Protein AF-A0A6G1KVH8-F1 (afdb_monomer)

Radius of gyration: 35.65 Å; Cα contacts (8 Å, |Δi|>4): 123; chains: 1; bounding box: 64×33×108 Å

Solvent-accessible surface area (backbone atoms only — not comparable to full-atom values): 13053 Å² total; per-residue (Å²): 132,87,54,74,72,63,65,58,64,73,39,65,72,50,52,28,73,76,68,73,48,59,62,68,53,54,56,51,50,51,55,49,46,64,78,36,42,71,59,53,50,51,53,51,49,53,51,50,58,69,42,44,64,56,52,52,48,53,50,51,54,53,48,53,52,50,54,52,49,55,52,50,51,52,53,48,52,53,51,51,52,50,52,51,39,52,54,50,45,46,66,70,66,54,74,85,58,75,87,56,94,67,83,70,84,44,69,67,59,54,51,49,45,52,48,46,77,29,35,54,77,73,44,66,92,82,48,94,48,98,88,50,92,46,66,67,54,49,44,50,53,48,47,49,50,50,53,53,22,52,51,45,23,42,64,70,47,51,50,44,30,72,75,34,80,82,58,72,70,70,72,69,52,74,70,65,46,44,79,62,23,75,94,62,96,82,53,78,72,43,43,41,59,64,62,73,38,54,68,66,52,54,49,42,33,50,29,21,53,56,46,51,53,50,28,54,78,66,73,64,57,80,90,126

Mean predicted aligned error: 15.98 Å

Organism: NCBI:txid161662

Secondary structure (DSSP, 8-state):
---HHHHHHTSHHHHHHHH---HHHHHHHHHHHHHHHHHHHHHHHHHHHHHHHHHHHHHHHHHHHHHHHHHHHHHHHHHHHHHHHHHHHHHHH-TTS-S-S-----HHHHHHHHHHHH-TT--GGG---TT--SHHHHHHHHHHHHHHHHHHHIIIIIHHHHH-TT--PPP--TTTGGGTS-S-TTTHHHHHHHSS--HHHHHHHHHHHHHHHHHHHTT-SPP-

Sequence (224 aa):
MRDRAEADWDHPSHLQVHTGLDPDFFDWLAVWCEQNAGRIERQLTTARAANEHELRRLHFESCDIRDEVEELERRLAEKNKERRRVKRQIVVRDDAEPLVSDNSLSLDKVYLFCRIMACSRLDFYDTQYPFVKNERQLVLIYHQMISAMRVLYRDFVEERQQADKKLKPRKPNPNKWKILQNNFSDTNRKLEEQYVSSEKDARMACTALQTVLYLWQQELLPEY

Foldseek 3Di:
DPDPVVVVVPDLVVCCVVPVDDSVVVVVVVVVCVVCVVVVVVVVVVVCVVCVVVVVVVVVVVVVVVVVVVVVVVVVVVVVLVVQLVVLVCLLVVPVDDLDPPPDPDPLLVVLLLLCLQDLPDDVVNDDDVPDPDPSNSLSSNSVLLVVLLVLLCVQPVVVCVVPVPDDQDQLDVVVSVVSHDPDPPRLVRSCRRRPDHNVSSSSSSSSVVRVVVCVVVVNDDDD

pLDDT: mean 70.68, std 15.5, range [33.97, 95.62]

Structure (mmCIF, N/CA/C/O backbone):
data_AF-A0A6G1KVH8-F1
#
_entry.id   AF-A0A6G1KVH8-F1
#
loop_
_atom_site.group_PDB
_atom_site.id
_atom_site.type_symbol
_atom_site.label_atom_id
_atom_site.label_alt_id
_atom_site.label_comp_id
_atom_site.label_asym_id
_atom_site.label_entity_id
_atom_site.label_seq_id
_atom_site.pdbx_PDB_ins_code
_atom_site.Cartn_x
_atom_site.Cartn_y
_atom_site.Cartn_z
_atom_site.occupancy
_atom_site.B_iso_or_equiv
_atom_site.auth_seq_id
_atom_site.auth_comp_id
_atom_site.auth_asym_id
_atom_site.auth_atom_id
_atom_site.pdbx_PDB_model_num
ATOM 1 N N . MET A 1 1 ? 9.380 -19.631 -35.853 1.00 42.16 1 MET A N 1
ATOM 2 C CA . MET A 1 1 ? 8.509 -19.363 -37.009 1.00 42.16 1 MET A CA 1
ATOM 3 C C . MET A 1 1 ? 9.048 -18.091 -37.635 1.00 42.16 1 MET A C 1
ATOM 5 O O . MET A 1 1 ? 8.962 -17.060 -36.991 1.00 42.16 1 MET A O 1
ATOM 9 N N . ARG A 1 2 ? 9.764 -18.196 -38.762 1.00 44.12 2 ARG A N 1
ATOM 10 C CA . ARG A 1 2 ? 9.999 -17.048 -39.649 1.00 44.12 2 ARG A CA 1
ATOM 11 C C . ARG A 1 2 ? 8.742 -16.966 -40.501 1.00 44.12 2 ARG A C 1
ATOM 13 O O . ARG A 1 2 ? 8.367 -17.969 -41.111 1.00 44.12 2 ARG A O 1
ATOM 20 N N . ASP A 1 3 ? 8.000 -15.885 -40.341 1.00 48.66 3 ASP A N 1
ATOM 21 C CA . ASP A 1 3 ? 6.608 -15.811 -40.760 1.00 48.66 3 ASP A CA 1
ATOM 22 C C . ASP A 1 3 ? 6.484 -15.747 -42.281 1.00 48.66 3 ASP A C 1
ATOM 24 O O . ASP A 1 3 ? 7.323 -15.171 -42.965 1.00 48.66 3 ASP A O 1
ATOM 28 N N . ARG A 1 4 ? 5.390 -16.312 -42.806 1.00 52.41 4 ARG A N 1
ATOM 29 C CA . ARG A 1 4 ? 5.007 -16.309 -44.232 1.00 52.41 4 ARG A CA 1
ATOM 30 C C . ARG A 1 4 ? 5.109 -14.937 -44.914 1.00 52.41 4 ARG A C 1
ATOM 32 O O . ARG A 1 4 ? 5.220 -14.899 -46.128 1.00 52.41 4 ARG A O 1
ATOM 39 N N . ALA A 1 5 ? 5.099 -13.849 -44.145 1.00 53.41 5 ALA A N 1
ATOM 40 C CA . ALA A 1 5 ? 5.332 -12.503 -44.645 1.00 53.41 5 ALA A CA 1
ATOM 41 C C . ALA A 1 5 ? 6.740 -12.322 -45.237 1.00 53.41 5 ALA A C 1
ATOM 43 O O . ALA A 1 5 ? 6.844 -11.678 -46.266 1.00 53.41 5 ALA A O 1
ATOM 44 N N . GLU A 1 6 ? 7.800 -12.903 -44.656 1.00 53.53 6 GLU A N 1
ATOM 45 C CA . GLU A 1 6 ? 9.164 -12.824 -45.217 1.00 53.53 6 GLU A CA 1
ATOM 46 C C . GLU A 1 6 ? 9.285 -13.613 -46.533 1.00 53.53 6 GLU A C 1
ATOM 48 O O . GLU A 1 6 ? 9.982 -13.178 -47.441 1.00 53.53 6 GLU A O 1
ATOM 53 N N . ALA A 1 7 ? 8.541 -14.717 -46.681 1.00 56.03 7 ALA A N 1
ATOM 54 C CA . ALA A 1 7 ? 8.585 -15.563 -47.878 1.00 56.03 7 ALA A CA 1
ATOM 55 C C . ALA A 1 7 ? 7.995 -14.898 -49.141 1.00 56.03 7 ALA A C 1
ATOM 57 O O . ALA A 1 7 ? 8.386 -15.258 -50.249 1.00 56.03 7 ALA A O 1
ATOM 58 N N . ASP A 1 8 ? 7.088 -13.926 -48.987 1.00 55.81 8 ASP A N 1
ATOM 59 C CA . ASP A 1 8 ? 6.525 -13.156 -50.109 1.00 55.81 8 ASP A CA 1
ATOM 60 C C . ASP A 1 8 ? 7.471 -12.034 -50.593 1.00 55.81 8 ASP A C 1
ATOM 62 O O . ASP A 1 8 ? 7.369 -11.594 -51.740 1.00 55.81 8 ASP A O 1
ATOM 66 N N . TRP A 1 9 ? 8.423 -11.586 -49.760 1.00 56.62 9 TRP A N 1
ATOM 67 C CA . TRP A 1 9 ? 9.439 -10.591 -50.148 1.00 56.62 9 TRP A CA 1
ATOM 68 C C . TRP A 1 9 ? 10.559 -11.176 -51.012 1.00 56.62 9 TRP A C 1
ATOM 70 O O . TRP A 1 9 ? 11.174 -10.440 -51.781 1.00 56.62 9 TRP A O 1
ATOM 80 N N . ASP A 1 10 ? 10.793 -12.485 -50.920 1.00 56.00 10 ASP A N 1
ATOM 81 C CA . ASP A 1 10 ? 11.848 -13.181 -51.663 1.00 56.00 10 ASP A CA 1
ATOM 82 C C . ASP A 1 10 ? 11.471 -13.452 -53.134 1.00 56.00 10 ASP A C 1
ATOM 84 O O . ASP A 1 10 ? 12.302 -13.932 -53.908 1.00 56.00 10 ASP A O 1
ATOM 88 N N . HIS A 1 11 ? 10.233 -13.159 -53.560 1.00 61.53 11 HIS A N 1
ATOM 89 C CA . HIS A 1 11 ? 9.823 -13.364 -54.950 1.00 61.53 11 HIS A CA 1
ATOM 90 C C . HIS A 1 11 ? 10.267 -12.175 -55.836 1.00 61.53 11 HIS A C 1
ATOM 92 O O . HIS A 1 11 ? 9.796 -11.052 -55.627 1.00 61.53 11 HIS A O 1
ATOM 98 N N . PRO A 1 12 ? 11.094 -12.384 -56.884 1.00 58.44 12 PRO A N 1
ATOM 99 C CA . PRO A 1 12 ? 11.684 -11.300 -57.691 1.00 58.44 12 PRO A CA 1
ATOM 100 C C . PRO A 1 12 ? 10.661 -10.337 -58.313 1.00 58.44 12 PRO A C 1
ATOM 102 O O . PRO A 1 12 ? 10.914 -9.142 -58.465 1.00 58.44 12 PRO A O 1
ATOM 105 N N . SER A 1 13 ? 9.462 -10.836 -58.627 1.00 62.50 13 SER A N 1
ATOM 106 C CA . SER A 1 13 ? 8.372 -10.020 -59.176 1.00 62.50 13 SER A CA 1
ATOM 107 C C . SER A 1 13 ? 7.778 -9.020 -58.175 1.00 62.50 13 SER A C 1
ATOM 109 O O . SER A 1 13 ? 7.179 -8.036 -58.597 1.00 62.50 13 SER A O 1
ATOM 111 N N . HIS A 1 14 ? 7.919 -9.243 -56.864 1.00 65.31 14 HIS A N 1
ATOM 112 C CA . HIS A 1 14 ? 7.396 -8.344 -55.829 1.00 65.31 14 HIS A CA 1
ATOM 113 C C . HIS A 1 14 ? 8.288 -7.102 -55.669 1.00 65.31 14 HIS A C 1
ATOM 115 O O . HIS A 1 14 ? 7.792 -5.976 -55.588 1.00 65.31 14 HIS A O 1
ATOM 121 N N . LEU A 1 15 ? 9.612 -7.287 -55.717 1.00 62.38 15 LEU A N 1
ATOM 122 C CA . LEU A 1 15 ? 10.593 -6.199 -55.649 1.00 62.38 15 LEU A CA 1
ATOM 123 C C . LEU A 1 15 ? 10.445 -5.223 -56.823 1.00 62.38 15 LEU A C 1
ATOM 125 O O . LEU A 1 15 ? 10.436 -4.009 -56.609 1.00 62.38 15 LEU A O 1
ATOM 129 N N . GLN A 1 16 ? 10.239 -5.729 -58.041 1.00 65.81 16 GLN A N 1
ATOM 130 C CA . GLN A 1 16 ? 10.047 -4.891 -59.229 1.00 65.81 16 GLN A CA 1
ATOM 131 C C . GLN A 1 16 ? 8.747 -4.069 -59.167 1.00 65.81 16 GLN A C 1
ATOM 133 O O . GLN A 1 16 ? 8.753 -2.884 -59.499 1.00 65.81 16 GLN A O 1
ATOM 138 N N . VAL A 1 17 ? 7.645 -4.659 -58.689 1.00 70.50 17 VAL A N 1
ATOM 139 C CA . VAL A 1 17 ? 6.340 -3.978 -58.572 1.00 70.50 17 VAL A CA 1
ATOM 140 C C . VAL A 1 17 ? 6.371 -2.843 -57.543 1.00 70.50 17 VAL A C 1
ATOM 142 O O . VAL A 1 17 ? 5.745 -1.807 -57.761 1.00 70.50 17 VAL A O 1
ATOM 145 N N . HIS A 1 18 ? 7.107 -3.006 -56.440 1.00 66.25 18 HIS A N 1
ATOM 146 C CA . HIS A 1 18 ? 7.148 -2.011 -55.363 1.00 66.25 18 HIS A CA 1
ATOM 147 C C . HIS A 1 18 ? 8.241 -0.950 -55.516 1.00 66.25 18 HIS A C 1
ATOM 149 O O . HIS A 1 18 ? 8.067 0.166 -55.026 1.00 66.25 18 HIS A O 1
ATOM 155 N N . THR A 1 19 ? 9.357 -1.272 -56.173 1.00 70.19 19 THR A N 1
ATOM 156 C CA . THR A 1 19 ? 10.503 -0.352 -56.292 1.00 70.19 19 THR A CA 1
ATOM 157 C C . THR A 1 19 ? 10.672 0.238 -57.691 1.00 70.19 19 THR A C 1
ATOM 159 O O . THR A 1 19 ? 11.333 1.265 -57.832 1.00 70.19 19 THR A O 1
ATOM 162 N N . GLY A 1 20 ? 10.089 -0.383 -58.724 1.00 72.12 20 GLY A N 1
ATOM 163 C CA . GLY A 1 20 ? 10.279 0.004 -60.126 1.00 72.12 20 GLY A CA 1
ATOM 164 C C . GLY A 1 20 ? 11.685 -0.273 -60.670 1.00 72.12 20 GLY A C 1
ATOM 165 O O . GLY A 1 20 ? 11.998 0.157 -61.779 1.00 72.12 20 GLY A O 1
ATOM 166 N N . LEU A 1 21 ? 12.535 -0.958 -59.900 1.00 74.75 21 LEU A N 1
ATOM 167 C CA . LEU A 1 21 ? 13.901 -1.305 -60.276 1.00 74.75 21 LEU A CA 1
ATOM 168 C C . LEU A 1 21 ? 13.939 -2.665 -60.980 1.00 74.75 21 LEU A C 1
ATOM 170 O O . LEU A 1 21 ? 13.137 -3.552 -60.688 1.00 74.75 21 LEU A O 1
ATOM 174 N N . ASP A 1 22 ? 14.874 -2.810 -61.917 1.00 77.50 22 ASP A N 1
ATOM 175 C CA . ASP A 1 22 ? 15.109 -4.058 -62.643 1.00 77.50 22 ASP A CA 1
ATOM 176 C C . ASP A 1 22 ? 15.527 -5.178 -61.664 1.00 77.50 22 ASP A C 1
ATOM 178 O O . ASP A 1 22 ? 16.398 -4.933 -60.827 1.00 77.50 22 ASP A O 1
ATOM 182 N N . PRO A 1 23 ? 14.944 -6.388 -61.723 1.00 72.19 23 PRO A N 1
ATOM 183 C CA . PRO A 1 23 ? 15.417 -7.541 -60.958 1.00 72.19 23 PRO A CA 1
ATOM 184 C C . PRO A 1 23 ? 16.935 -7.762 -61.059 1.00 72.19 23 PRO A C 1
ATOM 186 O O . PRO A 1 23 ? 17.584 -7.986 -60.035 1.00 72.19 23 PRO A O 1
ATOM 189 N N . ASP A 1 24 ? 17.521 -7.562 -62.244 1.00 79.00 24 ASP A N 1
ATOM 190 C CA . ASP A 1 24 ? 18.962 -7.734 -62.479 1.00 79.00 24 ASP A CA 1
ATOM 191 C C . ASP A 1 24 ? 19.806 -6.689 -61.717 1.00 79.00 24 ASP A C 1
ATOM 193 O O . ASP A 1 24 ? 20.980 -6.916 -61.406 1.00 79.00 24 ASP A O 1
ATOM 197 N N . PHE A 1 25 ? 19.219 -5.538 -61.363 1.00 80.38 25 PHE A N 1
ATOM 198 C CA . PHE A 1 25 ? 19.870 -4.530 -60.523 1.00 80.38 25 PHE A CA 1
ATOM 199 C C . PHE A 1 25 ? 20.050 -5.023 -59.085 1.00 80.38 25 PHE A C 1
ATOM 201 O O . PHE A 1 25 ? 21.070 -4.719 -58.465 1.00 80.38 25 PHE A O 1
ATOM 208 N N . PHE A 1 26 ? 19.094 -5.787 -58.550 1.00 77.94 26 PHE A N 1
ATOM 209 C CA . PHE A 1 26 ? 19.208 -6.356 -57.207 1.00 77.94 26 PHE A CA 1
ATOM 210 C C . PHE A 1 26 ? 20.272 -7.451 -57.153 1.00 77.94 26 PHE A C 1
ATOM 212 O O . PHE A 1 26 ? 21.068 -7.459 -56.214 1.00 77.94 26 PHE A O 1
ATOM 219 N N . ASP A 1 27 ? 20.357 -8.293 -58.186 1.00 80.69 27 ASP A N 1
ATOM 220 C CA . ASP A 1 27 ? 21.414 -9.302 -58.313 1.00 80.69 27 ASP A CA 1
ATOM 221 C C . ASP A 1 27 ? 22.795 -8.646 -58.427 1.00 80.69 27 ASP A C 1
ATOM 223 O O . ASP A 1 27 ? 23.741 -9.015 -57.722 1.00 80.69 27 ASP A O 1
ATOM 227 N N . TRP A 1 28 ? 22.910 -7.598 -59.249 1.00 88.69 28 TRP A N 1
ATOM 228 C CA . TRP A 1 28 ? 24.133 -6.804 -59.338 1.00 88.69 28 TRP A CA 1
ATOM 229 C C . TRP A 1 28 ? 24.492 -6.138 -58.002 1.00 88.69 28 TRP A C 1
ATOM 231 O O . TRP A 1 28 ? 25.655 -6.167 -57.593 1.00 88.69 28 TRP A O 1
ATOM 241 N N . LEU A 1 29 ? 23.513 -5.560 -57.298 1.00 85.44 29 LEU A N 1
ATOM 242 C CA . LEU A 1 29 ? 23.721 -4.902 -56.009 1.00 85.44 29 LEU A CA 1
ATOM 243 C C . LEU A 1 29 ? 24.130 -5.906 -54.925 1.00 85.44 29 LEU A C 1
ATOM 245 O O . LEU A 1 29 ? 24.980 -5.578 -54.099 1.00 85.44 29 LEU A O 1
ATOM 249 N N . ALA A 1 30 ? 23.574 -7.119 -54.935 1.00 84.62 30 ALA A N 1
ATOM 250 C CA . ALA A 1 30 ? 23.962 -8.196 -54.030 1.00 84.62 30 ALA A CA 1
ATOM 251 C C . ALA A 1 30 ? 25.434 -8.582 -54.242 1.00 84.62 30 ALA A C 1
ATOM 253 O O . ALA A 1 30 ? 26.224 -8.538 -53.296 1.00 84.62 30 ALA A O 1
ATOM 254 N N . VAL A 1 31 ? 25.835 -8.828 -55.495 1.00 89.44 31 VAL A N 1
ATOM 255 C CA . VAL A 1 31 ? 27.233 -9.116 -55.857 1.00 89.44 31 VAL A CA 1
ATOM 256 C C . VAL A 1 31 ? 28.152 -7.945 -55.492 1.00 89.44 31 VAL A C 1
ATOM 258 O O . VAL A 1 31 ? 29.242 -8.147 -54.952 1.00 89.44 31 VAL A O 1
ATOM 261 N N . TRP A 1 32 ? 27.722 -6.705 -55.733 1.00 93.56 32 TRP A N 1
ATOM 262 C CA . TRP A 1 32 ? 28.489 -5.515 -55.369 1.00 93.56 32 TRP A CA 1
ATOM 263 C C . TRP A 1 32 ? 28.658 -5.389 -53.851 1.00 93.56 32 TRP A C 1
ATOM 265 O O . TRP A 1 32 ? 29.761 -5.089 -53.385 1.00 93.56 32 TRP A O 1
ATOM 275 N N . CYS A 1 33 ? 27.601 -5.640 -53.075 1.00 90.62 33 CYS A N 1
ATOM 276 C CA . CYS A 1 33 ? 27.634 -5.632 -51.615 1.00 90.62 33 CYS A CA 1
ATOM 277 C C . CYS A 1 33 ? 28.588 -6.698 -51.072 1.00 90.62 33 CYS A C 1
ATOM 279 O O . CYS A 1 33 ? 29.389 -6.384 -50.195 1.00 90.62 33 CYS A O 1
ATOM 281 N N . GLU A 1 34 ? 28.575 -7.915 -51.621 1.00 91.12 34 GLU A N 1
ATOM 282 C CA . GLU A 1 34 ? 29.519 -8.974 -51.243 1.00 91.12 34 GLU A CA 1
ATOM 283 C C . GLU A 1 34 ? 30.968 -8.573 -51.544 1.00 91.12 34 GLU A C 1
ATOM 285 O O . GLU A 1 34 ? 31.839 -8.645 -50.673 1.00 91.12 34 GLU A O 1
ATOM 290 N N . GLN A 1 35 ? 31.226 -8.055 -52.746 1.00 92.44 35 GLN A N 1
ATOM 291 C CA . GLN A 1 35 ? 32.559 -7.605 -53.159 1.00 92.44 35 GLN A CA 1
ATOM 292 C C . GLN A 1 35 ? 33.062 -6.398 -52.350 1.00 92.44 35 GLN A C 1
ATOM 294 O O . GLN A 1 35 ? 34.271 -6.222 -52.177 1.00 92.44 35 GLN A O 1
ATOM 299 N N . ASN A 1 36 ? 32.155 -5.562 -51.835 1.00 93.12 36 ASN A N 1
ATOM 300 C CA . ASN A 1 36 ? 32.480 -4.360 -51.065 1.00 93.12 36 ASN A CA 1
ATOM 301 C C . ASN A 1 36 ? 32.211 -4.505 -49.561 1.00 93.12 36 ASN A C 1
ATOM 303 O O . ASN A 1 36 ? 32.363 -3.519 -48.836 1.00 93.12 36 ASN A O 1
ATOM 307 N N . ALA A 1 37 ? 31.898 -5.706 -49.065 1.00 91.25 37 ALA A N 1
ATOM 308 C CA . ALA A 1 37 ? 31.513 -5.943 -47.673 1.00 91.25 37 ALA A CA 1
ATOM 309 C C . ALA A 1 37 ? 32.529 -5.355 -46.679 1.00 91.25 37 ALA A C 1
ATOM 311 O O . ALA A 1 37 ? 32.165 -4.659 -45.734 1.00 91.25 37 ALA A O 1
ATOM 312 N N . GLY A 1 38 ? 33.828 -5.522 -46.950 1.00 90.75 38 GLY A N 1
ATOM 313 C CA . GLY A 1 38 ? 34.889 -4.952 -46.115 1.00 90.75 38 GLY A CA 1
ATOM 314 C C . GLY A 1 38 ? 34.969 -3.417 -46.137 1.00 90.75 38 GLY A C 1
ATOM 315 O O . GLY A 1 38 ? 35.407 -2.818 -45.157 1.00 90.75 38 GLY A O 1
ATOM 316 N N . ARG A 1 39 ? 34.561 -2.754 -47.229 1.00 91.44 39 ARG A N 1
ATOM 317 C CA . ARG A 1 39 ? 34.485 -1.280 -47.306 1.00 91.44 39 ARG A CA 1
ATOM 318 C C . ARG A 1 39 ? 33.261 -0.760 -46.561 1.00 91.44 39 ARG A C 1
ATOM 320 O O . ARG A 1 39 ? 33.385 0.220 -45.829 1.00 91.44 39 ARG A O 1
ATOM 327 N N . ILE A 1 40 ? 32.129 -1.445 -46.718 1.00 89.25 40 ILE A N 1
ATOM 328 C CA . ILE A 1 40 ? 30.880 -1.154 -46.011 1.00 89.25 40 ILE A CA 1
ATOM 329 C C . ILE A 1 40 ? 31.111 -1.274 -44.499 1.00 89.25 40 ILE A C 1
ATOM 331 O O . ILE A 1 40 ? 30.851 -0.321 -43.767 1.00 89.25 40 ILE A O 1
ATOM 335 N N . GLU A 1 41 ? 31.716 -2.372 -44.034 1.00 91.19 41 GLU A N 1
ATOM 336 C CA . GLU A 1 41 ? 31.951 -2.584 -42.601 1.00 91.19 41 GLU A CA 1
ATOM 337 C C . GLU A 1 41 ? 32.915 -1.550 -42.002 1.00 91.19 41 GLU A C 1
ATOM 339 O O . GLU A 1 41 ? 32.709 -1.088 -40.880 1.00 91.19 41 GLU A O 1
ATOM 344 N N . AR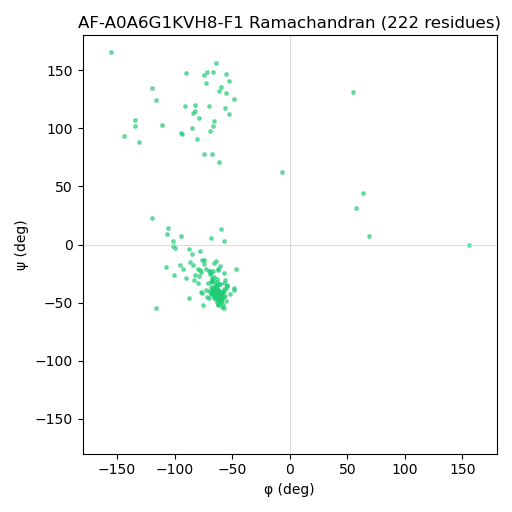G A 1 42 ? 33.932 -1.099 -42.750 1.00 91.56 42 ARG A N 1
ATOM 345 C CA . ARG A 1 42 ? 34.805 0.001 -42.297 1.00 91.56 42 ARG A CA 1
ATOM 346 C C . ARG A 1 42 ? 34.043 1.313 -42.146 1.00 91.56 42 ARG A C 1
ATOM 348 O O . ARG A 1 42 ? 34.238 2.001 -41.149 1.00 91.56 42 ARG A O 1
ATOM 355 N N . GLN A 1 43 ? 33.179 1.661 -43.100 1.00 90.19 43 GLN A N 1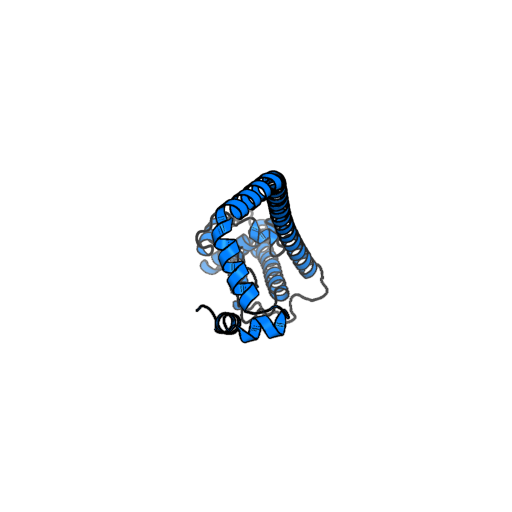
ATOM 356 C CA . GLN A 1 43 ? 32.344 2.860 -42.991 1.00 90.19 43 GLN A CA 1
ATOM 357 C C . GLN A 1 43 ? 31.388 2.774 -41.799 1.00 90.19 43 GLN A C 1
ATOM 359 O O . GLN A 1 43 ? 31.290 3.730 -41.030 1.00 90.19 43 GLN A O 1
ATOM 364 N N . LEU A 1 44 ? 30.744 1.619 -41.605 1.00 87.94 44 LEU A N 1
ATOM 365 C CA . LEU A 1 44 ? 29.874 1.370 -40.457 1.00 87.94 44 LEU A CA 1
ATOM 366 C C . LEU A 1 44 ? 30.641 1.459 -39.138 1.00 87.94 44 LEU A C 1
ATOM 368 O O . LEU A 1 44 ? 30.155 2.073 -38.195 1.00 87.94 44 LEU A O 1
ATOM 372 N N . THR A 1 45 ? 31.851 0.906 -39.069 1.00 89.94 45 THR A N 1
ATOM 373 C CA . THR A 1 45 ? 32.696 0.972 -37.869 1.00 89.94 45 THR A CA 1
ATOM 374 C C . THR A 1 45 ? 33.087 2.413 -37.542 1.00 89.94 45 THR A C 1
ATOM 376 O O . THR A 1 45 ? 32.962 2.828 -36.393 1.00 89.94 45 THR A O 1
ATOM 379 N N . THR A 1 46 ? 33.478 3.210 -38.541 1.00 90.62 46 THR A N 1
ATOM 380 C CA . THR A 1 46 ? 33.780 4.639 -38.353 1.00 90.62 46 THR A CA 1
ATOM 381 C C . THR A 1 46 ? 32.549 5.423 -37.895 1.00 90.62 46 THR A C 1
ATOM 383 O O . THR A 1 46 ? 32.654 6.245 -36.989 1.00 90.62 46 THR A O 1
ATOM 386 N N . ALA A 1 47 ? 31.374 5.150 -38.470 1.00 86.62 47 ALA A N 1
ATOM 387 C CA . ALA A 1 47 ? 30.122 5.780 -38.053 1.00 86.62 47 ALA A CA 1
ATOM 388 C C . ALA A 1 47 ? 29.722 5.381 -36.620 1.00 86.62 47 ALA A C 1
ATOM 390 O O . ALA A 1 47 ? 29.329 6.236 -35.829 1.00 86.62 47 ALA A O 1
ATOM 391 N N . ARG A 1 48 ? 29.881 4.102 -36.249 1.00 87.56 48 ARG A N 1
ATOM 392 C CA . ARG A 1 48 ? 29.662 3.612 -34.877 1.00 87.56 48 ARG A CA 1
ATOM 393 C C . ARG A 1 48 ? 30.608 4.294 -33.888 1.00 87.56 48 ARG A C 1
ATOM 395 O O . ARG A 1 48 ? 30.150 4.731 -32.839 1.00 87.56 48 ARG A O 1
ATOM 402 N N . ALA A 1 49 ? 31.886 4.434 -34.238 1.00 86.44 49 ALA A N 1
ATOM 403 C CA . ALA A 1 49 ? 32.874 5.121 -33.408 1.00 86.44 49 ALA A CA 1
ATOM 404 C C . ALA A 1 49 ? 32.558 6.619 -33.249 1.00 86.44 49 ALA A C 1
ATOM 406 O O . ALA A 1 49 ? 32.640 7.153 -32.147 1.00 86.44 49 ALA A O 1
ATOM 407 N N . ALA A 1 50 ? 32.129 7.294 -34.321 1.00 89.12 50 ALA A N 1
ATOM 408 C CA . ALA A 1 50 ? 31.707 8.695 -34.259 1.00 89.12 50 ALA A CA 1
ATOM 409 C C . ALA A 1 50 ? 30.469 8.897 -33.363 1.00 89.12 50 ALA A C 1
ATOM 411 O O . ALA A 1 50 ? 30.372 9.896 -32.654 1.00 89.12 50 ALA A O 1
ATOM 412 N N . ASN A 1 51 ? 29.555 7.923 -33.353 1.00 91.31 51 ASN A N 1
ATOM 413 C CA . ASN A 1 51 ? 28.331 7.956 -32.552 1.00 91.31 51 ASN A CA 1
ATOM 414 C C . ASN A 1 51 ? 28.524 7.467 -31.109 1.00 91.31 51 ASN A C 1
ATOM 416 O O . ASN A 1 51 ? 27.606 7.584 -30.300 1.00 91.31 51 ASN A O 1
ATOM 420 N N . GLU A 1 52 ? 29.688 6.918 -30.761 1.00 90.62 52 GLU A N 1
ATOM 421 C CA . GLU A 1 52 ? 29.917 6.294 -29.458 1.00 90.62 52 GLU A CA 1
ATOM 422 C C . GLU A 1 52 ? 29.714 7.283 -28.303 1.00 90.62 52 GLU A C 1
ATOM 424 O O . GLU A 1 52 ? 29.088 6.948 -27.297 1.00 90.62 52 GLU A O 1
ATOM 429 N N . HIS A 1 53 ? 30.191 8.519 -28.458 1.00 87.75 53 HIS A N 1
ATOM 430 C CA . HIS A 1 53 ? 30.012 9.564 -27.451 1.00 87.75 53 HIS A CA 1
ATOM 431 C C . HIS A 1 53 ? 28.530 9.894 -27.227 1.00 87.75 53 HIS A C 1
ATOM 433 O O . HIS A 1 53 ? 28.081 10.002 -26.087 1.00 87.75 53 HIS A O 1
ATOM 439 N N . GLU A 1 54 ? 27.765 10.018 -28.311 1.00 91.50 54 GLU A N 1
ATOM 440 C CA . GLU A 1 54 ? 26.336 10.319 -28.247 1.00 91.50 54 GLU A CA 1
ATOM 441 C C . GLU A 1 54 ? 25.544 9.166 -27.625 1.00 91.50 54 GLU A C 1
ATOM 443 O O . GLU A 1 54 ? 24.697 9.391 -26.767 1.00 91.50 54 GLU A O 1
ATOM 448 N N . LEU A 1 55 ? 25.877 7.918 -27.967 1.00 90.00 55 LEU A N 1
ATOM 449 C CA . LEU A 1 55 ? 25.268 6.740 -27.347 1.00 90.00 55 LEU A CA 1
ATOM 450 C C . LEU A 1 55 ? 25.567 6.657 -25.849 1.00 90.00 55 LEU A C 1
ATOM 452 O O . LEU A 1 55 ? 24.673 6.340 -25.068 1.00 90.00 55 LEU A O 1
ATOM 456 N N . ARG A 1 56 ? 26.800 6.971 -25.428 1.00 90.62 56 ARG A N 1
ATOM 457 C CA . ARG A 1 56 ? 27.149 7.048 -24.002 1.00 90.62 56 ARG A CA 1
ATOM 458 C C . ARG A 1 56 ? 26.339 8.137 -23.301 1.00 90.62 56 ARG A C 1
ATOM 460 O O . ARG A 1 56 ? 25.792 7.873 -22.237 1.00 90.62 56 ARG A O 1
ATOM 467 N N . ARG A 1 57 ? 26.221 9.326 -23.902 1.00 93.94 57 ARG A N 1
ATOM 468 C CA . ARG A 1 57 ? 25.409 10.433 -23.372 1.00 93.94 57 ARG A CA 1
ATOM 469 C C . ARG A 1 57 ? 23.946 10.027 -23.196 1.00 93.94 57 ARG A C 1
ATOM 471 O O . ARG A 1 57 ? 23.427 10.136 -22.093 1.00 93.94 57 ARG A O 1
ATOM 478 N N . LEU A 1 58 ? 23.327 9.480 -24.243 1.00 93.38 58 LEU A N 1
ATOM 479 C CA . LEU A 1 58 ? 21.946 8.990 -24.201 1.00 93.38 58 LEU A CA 1
ATOM 480 C C . LEU A 1 58 ? 21.762 7.864 -23.176 1.00 93.38 58 LEU A C 1
ATOM 482 O O . LEU A 1 58 ? 20.714 7.772 -22.544 1.00 93.38 58 LEU A O 1
ATOM 486 N N . HIS A 1 59 ? 22.771 7.012 -22.983 1.00 93.44 59 HIS A N 1
ATOM 487 C CA . HIS A 1 59 ? 22.729 5.978 -21.955 1.00 93.44 59 HIS A CA 1
ATOM 488 C C . HIS A 1 59 ? 22.718 6.568 -20.538 1.00 93.44 59 HIS A C 1
ATOM 490 O O . HIS A 1 59 ? 21.931 6.112 -19.709 1.00 93.44 59 HIS A O 1
ATOM 496 N N . PHE A 1 60 ? 23.542 7.586 -20.268 1.00 91.56 60 PHE A N 1
ATOM 497 C CA . PHE A 1 60 ? 23.520 8.302 -18.989 1.00 91.56 60 PHE A CA 1
ATOM 498 C C . PHE A 1 60 ? 22.184 9.016 -18.773 1.00 91.56 60 PHE A C 1
ATOM 500 O O . PHE A 1 60 ? 21.545 8.778 -17.754 1.00 91.56 60 PHE A O 1
ATOM 507 N N . GLU A 1 61 ? 21.704 9.777 -19.762 1.00 92.69 61 GLU A N 1
ATOM 508 C CA . GLU A 1 61 ? 20.394 10.443 -19.699 1.00 92.69 61 GLU A CA 1
ATOM 509 C C . GLU A 1 61 ? 19.259 9.426 -19.465 1.00 92.69 61 GLU A C 1
ATOM 511 O O . GLU A 1 61 ? 18.367 9.654 -18.654 1.00 92.69 61 GLU A O 1
ATOM 516 N N . SER A 1 62 ? 19.312 8.254 -20.108 1.00 92.50 62 SER A N 1
ATOM 517 C CA . SER A 1 62 ? 18.338 7.181 -19.884 1.00 92.50 62 SER A CA 1
ATOM 518 C C . SER A 1 62 ? 18.404 6.589 -18.474 1.00 92.50 62 SER A C 1
ATOM 520 O O . SER A 1 62 ? 17.374 6.125 -17.982 1.00 92.50 62 SER A O 1
ATOM 522 N N . CYS A 1 63 ? 19.581 6.541 -17.845 1.00 89.31 63 CYS A N 1
ATOM 523 C CA . CYS A 1 63 ? 19.709 6.104 -16.456 1.00 89.31 63 CYS A CA 1
ATOM 524 C C . CYS A 1 63 ? 19.137 7.157 -15.505 1.00 89.31 63 CYS A C 1
ATOM 526 O O . CYS A 1 63 ? 18.335 6.798 -14.651 1.00 89.31 63 CYS A O 1
ATOM 528 N N . ASP A 1 64 ? 19.461 8.433 -15.720 1.00 94.19 64 ASP A N 1
ATOM 529 C CA . ASP A 1 64 ? 18.946 9.541 -14.910 1.00 94.19 64 ASP A CA 1
ATOM 530 C C . ASP A 1 64 ? 17.411 9.604 -14.968 1.00 94.19 64 ASP A C 1
ATOM 532 O O . ASP A 1 64 ? 16.749 9.668 -13.934 1.00 94.19 64 ASP A O 1
ATOM 536 N N . ILE A 1 65 ? 16.824 9.482 -16.167 1.00 94.50 65 ILE A N 1
ATOM 537 C CA . ILE A 1 65 ? 15.362 9.447 -16.343 1.00 94.50 65 ILE A CA 1
ATOM 538 C C . ILE A 1 65 ? 14.743 8.263 -15.593 1.00 94.50 65 ILE A C 1
ATOM 540 O O . ILE A 1 65 ? 13.683 8.406 -14.985 1.00 94.50 65 ILE A O 1
ATOM 544 N N . ARG A 1 66 ? 15.372 7.082 -15.629 1.00 94.44 66 ARG A N 1
ATOM 545 C CA . ARG A 1 66 ? 14.867 5.912 -14.898 1.00 94.44 66 ARG A CA 1
ATOM 546 C C . ARG A 1 66 ? 14.866 6.170 -13.392 1.00 94.44 66 ARG A C 1
ATOM 548 O O . ARG A 1 66 ? 13.858 5.902 -12.742 1.00 94.44 66 ARG A O 1
ATOM 555 N N . ASP A 1 67 ? 15.952 6.714 -12.860 1.00 94.69 67 ASP A N 1
ATOM 556 C CA . ASP A 1 67 ? 16.081 6.994 -11.431 1.00 94.69 67 ASP A CA 1
ATOM 557 C C . ASP A 1 67 ? 15.065 8.075 -10.987 1.00 94.69 67 ASP A C 1
ATOM 559 O O . ASP A 1 67 ? 14.451 7.967 -9.920 1.00 94.69 67 ASP A O 1
ATOM 563 N N . GLU A 1 68 ? 14.795 9.078 -11.834 1.00 95.62 68 GLU A N 1
ATOM 564 C CA . GLU A 1 68 ? 13.718 10.054 -11.615 1.00 95.62 68 GLU A CA 1
ATOM 565 C C . GLU A 1 68 ? 12.325 9.407 -11.597 1.00 95.62 68 GLU A C 1
ATOM 567 O O . GLU A 1 68 ? 11.497 9.745 -10.744 1.00 95.62 68 GLU A O 1
ATOM 572 N N . VAL A 1 69 ? 12.056 8.470 -12.512 1.00 93.94 69 VAL A N 1
ATOM 573 C CA . VAL A 1 69 ? 10.789 7.724 -12.554 1.00 93.94 69 VAL A CA 1
ATOM 574 C C . VAL A 1 69 ? 10.599 6.913 -11.273 1.00 93.94 69 VAL A C 1
ATOM 576 O O . VAL A 1 69 ? 9.537 7.010 -10.656 1.00 93.94 69 VAL A O 1
ATOM 579 N N . GLU A 1 70 ? 11.621 6.184 -10.821 1.00 94.38 70 GLU A N 1
ATOM 580 C CA . GLU A 1 70 ? 11.563 5.404 -9.576 1.00 94.38 70 GLU A CA 1
ATOM 581 C C . GLU A 1 70 ? 11.275 6.295 -8.352 1.00 94.38 70 GLU A C 1
ATOM 583 O O . GLU A 1 70 ? 10.442 5.967 -7.496 1.00 94.38 70 GLU A O 1
ATOM 588 N N . GLU A 1 71 ? 11.901 7.472 -8.277 1.00 94.81 71 GLU A N 1
ATOM 589 C CA . GLU A 1 71 ? 11.651 8.432 -7.201 1.00 94.81 71 GLU A CA 1
ATOM 590 C C . GLU A 1 71 ? 10.225 9.011 -7.254 1.00 94.81 71 GLU A C 1
ATOM 592 O O . GLU A 1 71 ? 9.571 9.174 -6.215 1.00 94.81 71 GLU A O 1
ATOM 597 N N . LEU A 1 72 ? 9.707 9.304 -8.450 1.00 94.56 72 LEU A N 1
ATOM 598 C CA . LEU A 1 72 ? 8.331 9.768 -8.630 1.00 94.56 72 LEU A CA 1
ATOM 599 C C . LEU A 1 72 ? 7.310 8.696 -8.234 1.00 94.56 72 LEU A C 1
ATOM 601 O O . LEU A 1 72 ? 6.326 9.018 -7.558 1.00 94.56 72 LEU A O 1
ATOM 605 N N . GLU A 1 73 ? 7.546 7.431 -8.582 1.00 92.38 73 GLU A N 1
ATOM 606 C CA . GLU A 1 73 ? 6.706 6.305 -8.165 1.00 92.38 73 GLU A CA 1
ATOM 607 C C . GLU A 1 73 ? 6.673 6.161 -6.639 1.00 92.38 73 GLU A C 1
ATOM 609 O O . GLU A 1 73 ? 5.595 6.022 -6.043 1.00 92.38 73 GLU A O 1
ATOM 614 N N . ARG A 1 74 ? 7.832 6.290 -5.980 1.00 91.62 74 ARG A N 1
ATOM 615 C CA . ARG A 1 74 ? 7.936 6.276 -4.514 1.00 91.62 74 ARG A CA 1
ATOM 616 C C . ARG A 1 74 ? 7.130 7.409 -3.880 1.00 91.62 74 ARG A C 1
ATOM 618 O O . ARG A 1 74 ? 6.320 7.166 -2.979 1.00 91.62 74 ARG A O 1
ATOM 625 N N . ARG A 1 75 ? 7.273 8.639 -4.385 1.00 92.44 75 ARG A N 1
ATOM 626 C CA . ARG A 1 75 ? 6.501 9.805 -3.912 1.00 92.44 75 ARG A CA 1
ATOM 627 C C . ARG A 1 75 ? 5.002 9.634 -4.138 1.00 92.44 75 ARG A C 1
ATOM 629 O O . ARG A 1 75 ? 4.201 9.998 -3.274 1.00 92.44 75 ARG A O 1
ATOM 636 N N . LEU A 1 76 ? 4.600 9.059 -5.271 1.00 91.25 76 LEU A N 1
ATOM 637 C CA . LEU A 1 76 ? 3.199 8.771 -5.567 1.00 91.25 76 LEU A CA 1
ATOM 638 C C . LEU A 1 76 ? 2.626 7.729 -4.597 1.00 91.25 76 LEU A C 1
ATOM 640 O O . LEU A 1 76 ? 1.494 7.887 -4.128 1.00 91.25 76 LEU A O 1
ATOM 644 N N . ALA A 1 77 ? 3.391 6.690 -4.256 1.00 83.38 77 ALA A N 1
ATOM 645 C CA . ALA A 1 77 ? 2.997 5.697 -3.261 1.00 83.38 77 ALA A CA 1
ATOM 646 C C . ALA A 1 77 ? 2.784 6.337 -1.876 1.00 83.38 77 ALA A C 1
ATOM 648 O O . ALA A 1 77 ? 1.756 6.095 -1.232 1.00 83.38 77 ALA A O 1
ATOM 649 N N . GLU A 1 78 ? 3.690 7.222 -1.451 1.00 83.69 78 GLU A N 1
ATOM 650 C CA . GLU A 1 78 ? 3.556 7.987 -0.206 1.00 83.69 78 GLU A CA 1
ATOM 651 C C . GLU A 1 78 ? 2.323 8.902 -0.218 1.00 83.69 78 GLU A C 1
ATOM 653 O 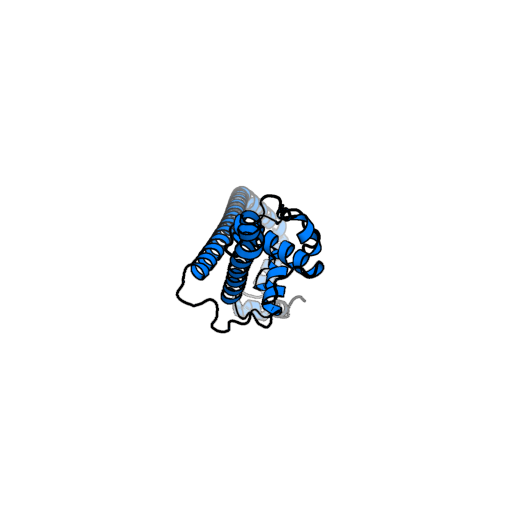O . GLU A 1 78 ? 1.514 8.870 0.716 1.00 83.69 78 GLU A O 1
ATOM 658 N N . LYS A 1 79 ? 2.104 9.654 -1.305 1.00 87.25 79 LYS A N 1
ATOM 659 C CA . LYS A 1 79 ? 0.926 10.522 -1.459 1.00 87.25 79 LYS A CA 1
ATOM 660 C C . LYS A 1 79 ? -0.379 9.735 -1.489 1.00 87.25 79 LYS A C 1
ATOM 662 O O . LYS A 1 79 ? -1.378 10.167 -0.913 1.00 87.25 79 LYS A O 1
ATOM 667 N N . ASN A 1 80 ? -0.390 8.550 -2.093 1.00 81.06 80 ASN A N 1
ATOM 668 C CA . ASN A 1 80 ? -1.543 7.656 -2.054 1.00 81.06 80 ASN A CA 1
ATOM 669 C C . ASN A 1 80 ? -1.821 7.136 -0.639 1.00 81.06 80 ASN A C 1
ATOM 671 O O . ASN A 1 80 ? -2.990 7.078 -0.242 1.00 81.06 80 ASN A O 1
ATOM 675 N N . LYS A 1 81 ? -0.778 6.804 0.134 1.00 79.25 81 LYS A N 1
ATOM 676 C CA . LYS A 1 81 ? -0.906 6.431 1.551 1.00 79.25 81 LYS A CA 1
ATOM 677 C C . LYS A 1 81 ? -1.502 7.585 2.366 1.00 79.25 81 LYS A C 1
ATOM 679 O O . LYS A 1 81 ? -2.450 7.371 3.122 1.00 79.25 81 LYS A O 1
ATOM 684 N N . GLU A 1 82 ? -1.013 8.807 2.159 1.00 79.38 82 GLU A N 1
ATOM 685 C CA . GLU A 1 82 ? -1.526 10.024 2.800 1.00 79.38 82 GLU A CA 1
ATOM 686 C C . GLU A 1 82 ? -2.998 10.283 2.434 1.00 79.38 82 GLU A C 1
ATOM 688 O O . GLU A 1 82 ? -3.842 10.445 3.317 1.00 79.38 82 GLU A O 1
ATOM 693 N N . ARG A 1 83 ? -3.347 10.204 1.144 1.00 83.56 83 ARG A N 1
ATOM 694 C CA . ARG A 1 83 ? -4.728 10.351 0.660 1.00 83.56 83 ARG A CA 1
ATOM 695 C C . ARG A 1 83 ? -5.674 9.334 1.299 1.00 83.56 83 ARG A C 1
ATOM 697 O O . ARG A 1 83 ? -6.780 9.704 1.694 1.00 83.56 83 ARG A O 1
ATOM 704 N N . ARG A 1 84 ? -5.269 8.060 1.399 1.00 75.62 84 ARG A N 1
ATOM 705 C CA . ARG A 1 84 ? -6.070 7.015 2.066 1.00 75.62 84 ARG A CA 1
ATOM 706 C C . ARG A 1 84 ? -6.284 7.359 3.539 1.00 75.62 84 ARG A C 1
ATOM 708 O O . ARG A 1 84 ? -7.423 7.342 3.995 1.00 75.62 84 ARG A O 1
ATOM 715 N N . ARG A 1 85 ? -5.226 7.750 4.256 1.00 75.38 85 ARG A N 1
ATOM 716 C CA . ARG A 1 85 ? -5.314 8.174 5.662 1.00 75.38 85 ARG A CA 1
ATOM 717 C C . ARG A 1 85 ? -6.314 9.319 5.852 1.00 75.38 85 ARG A C 1
ATOM 719 O O . ARG A 1 85 ? -7.178 9.220 6.719 1.00 75.38 85 ARG A O 1
ATOM 726 N N . VAL A 1 86 ? -6.236 10.366 5.028 1.00 77.38 86 VAL A N 1
ATOM 727 C CA . VAL A 1 86 ? -7.154 11.517 5.099 1.00 77.38 86 VAL A CA 1
ATOM 728 C C . VAL A 1 86 ? -8.597 11.098 4.811 1.00 77.38 86 VAL A C 1
ATOM 730 O O . VAL A 1 86 ? -9.489 11.448 5.577 1.00 77.38 86 VAL A O 1
ATOM 733 N N . LYS A 1 87 ? -8.844 10.285 3.772 1.00 76.56 87 LYS A N 1
ATOM 734 C CA . LYS A 1 87 ? -10.193 9.767 3.479 1.00 76.56 87 LYS A CA 1
ATOM 735 C C . LYS A 1 87 ? -10.795 9.015 4.665 1.00 76.56 87 LYS A C 1
ATOM 737 O O . LYS A 1 87 ? -11.955 9.236 4.997 1.00 76.56 87 LYS A O 1
ATOM 742 N N . ARG A 1 88 ? -10.010 8.161 5.325 1.00 73.88 88 ARG A N 1
ATOM 743 C CA . ARG A 1 88 ? -10.465 7.421 6.511 1.00 73.88 88 ARG A CA 1
ATOM 744 C C . ARG A 1 88 ? -10.754 8.361 7.686 1.00 73.88 88 ARG A C 1
ATOM 746 O O . ARG A 1 88 ? -11.741 8.162 8.380 1.00 73.88 88 ARG A O 1
ATOM 753 N N . GLN A 1 89 ? -9.946 9.407 7.886 1.00 72.06 89 GLN A N 1
ATOM 754 C CA . GLN A 1 89 ? -10.201 10.425 8.916 1.00 72.06 89 GLN A CA 1
ATOM 755 C C . GLN A 1 89 ? -11.484 11.216 8.665 1.00 72.06 89 GLN A C 1
ATOM 757 O O . GLN A 1 89 ? -12.195 11.510 9.622 1.00 72.06 89 GLN A O 1
ATOM 762 N N . ILE A 1 90 ? -11.783 11.536 7.403 1.00 73.69 90 ILE A N 1
ATOM 763 C CA . ILE A 1 90 ? -13.047 12.176 7.026 1.00 73.69 90 ILE A CA 1
ATOM 764 C C . ILE A 1 90 ? -14.213 11.264 7.408 1.00 73.69 90 ILE A C 1
ATOM 766 O O . ILE A 1 90 ? -15.091 11.722 8.115 1.00 73.69 90 ILE A O 1
ATOM 770 N N . VAL A 1 91 ? -14.177 9.970 7.062 1.00 71.69 91 V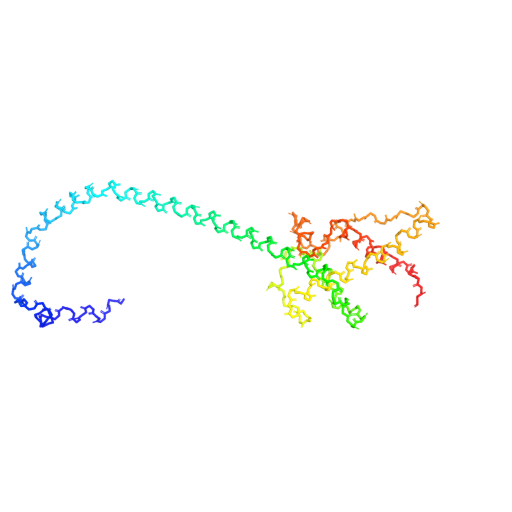AL A N 1
ATOM 771 C CA . VAL A 1 91 ? -15.250 9.013 7.418 1.00 71.69 91 VAL A CA 1
ATOM 772 C C . VAL A 1 91 ? -15.544 8.977 8.922 1.00 71.69 91 VAL A C 1
ATOM 774 O O . VAL A 1 91 ? -16.688 8.791 9.309 1.00 71.69 91 VAL A O 1
ATOM 777 N N . VAL A 1 92 ? -14.526 9.139 9.770 1.00 67.00 92 VAL A N 1
ATOM 778 C CA . VAL A 1 92 ? -14.700 9.129 11.232 1.00 67.00 92 VAL A CA 1
ATOM 779 C C . VAL A 1 92 ? -15.223 10.458 11.779 1.00 67.00 92 VAL A C 1
ATOM 781 O O . VAL A 1 92 ? -15.910 10.459 12.791 1.00 67.00 92 VAL A O 1
ATOM 784 N N . ARG A 1 93 ? -14.853 11.586 11.162 1.00 67.94 93 ARG A N 1
ATOM 785 C CA . ARG A 1 93 ? -15.210 12.936 11.638 1.00 67.94 93 ARG A CA 1
ATOM 786 C C . ARG A 1 93 ? -16.484 13.490 11.019 1.00 67.94 93 ARG A C 1
ATOM 788 O O . ARG A 1 93 ? -17.046 14.441 11.550 1.00 67.94 93 ARG A O 1
ATOM 795 N N . ASP A 1 94 ? -16.879 12.957 9.875 1.00 65.50 94 ASP A N 1
ATOM 796 C CA . ASP A 1 94 ? -18.136 13.265 9.218 1.00 65.50 94 ASP A CA 1
ATOM 797 C C . ASP A 1 94 ? -19.250 12.555 10.008 1.00 65.50 94 ASP A C 1
ATOM 799 O O . ASP A 1 94 ? -19.719 11.483 9.634 1.00 65.50 94 ASP A O 1
ATOM 803 N N . ASP A 1 95 ? -19.623 13.146 11.153 1.00 52.97 95 ASP A N 1
ATOM 804 C CA . ASP A 1 95 ? -20.686 12.743 12.102 1.00 52.97 95 ASP A CA 1
ATOM 805 C C . ASP A 1 95 ? -22.101 12.700 11.463 1.00 52.97 95 ASP A C 1
ATOM 807 O O . ASP A 1 95 ? -23.119 12.659 12.153 1.00 52.97 95 ASP A O 1
ATOM 811 N N . ALA A 1 96 ? -22.198 12.742 10.132 1.00 50.91 96 ALA A N 1
ATOM 812 C CA . ALA A 1 96 ? -23.446 12.822 9.384 1.00 50.91 96 ALA A CA 1
ATOM 813 C C . ALA A 1 96 ? -24.253 11.512 9.396 1.00 50.91 96 ALA A C 1
ATOM 815 O O . ALA A 1 96 ? -25.463 11.538 9.171 1.00 50.91 96 ALA A O 1
ATOM 816 N N . GLU A 1 97 ? -23.616 10.371 9.671 1.00 53.09 97 GLU A N 1
ATOM 817 C CA . GLU A 1 97 ? -24.292 9.081 9.810 1.00 53.09 97 GLU A CA 1
ATOM 818 C C . GLU A 1 97 ? -24.139 8.560 11.247 1.00 53.09 97 GLU A C 1
ATOM 820 O O . GLU A 1 97 ? -23.008 8.391 11.711 1.00 53.09 97 GLU A O 1
ATOM 825 N N . PRO A 1 98 ? -25.240 8.248 11.965 1.00 55.41 98 PRO A N 1
ATOM 826 C CA . PRO A 1 98 ? -25.130 7.485 13.203 1.00 55.41 98 PRO A CA 1
ATOM 827 C C . PRO A 1 98 ? -24.380 6.181 12.911 1.00 55.41 98 PRO A C 1
ATOM 829 O O . PRO A 1 98 ? -24.504 5.643 11.809 1.00 55.41 98 PRO A O 1
ATOM 832 N N . LEU A 1 99 ? -23.602 5.684 13.882 1.00 56.06 99 LEU A N 1
ATOM 833 C CA . LEU A 1 99 ? -22.824 4.437 13.807 1.00 56.06 99 LEU A CA 1
ATOM 834 C C . LEU A 1 99 ? -23.747 3.213 13.608 1.00 56.06 99 LEU A C 1
ATOM 836 O O . LEU A 1 99 ? -23.910 2.400 14.506 1.00 56.06 99 LEU A O 1
ATOM 840 N N . VAL A 1 100 ? -24.324 3.104 12.408 1.00 53.25 100 VAL A N 1
ATOM 841 C CA . VAL A 1 100 ? -25.317 2.152 11.894 1.00 53.25 100 VAL A CA 1
ATOM 842 C C . VAL A 1 100 ? -26.609 2.056 12.726 1.00 53.25 100 VAL A C 1
ATOM 844 O O . VAL A 1 100 ? -26.599 1.861 13.932 1.00 53.25 100 VAL A O 1
ATOM 847 N N . SER A 1 101 ? -27.755 2.132 12.042 1.00 45.09 101 SER A N 1
ATOM 848 C CA . SER A 1 101 ? -29.113 2.043 12.609 1.00 45.09 101 SER A CA 1
ATOM 849 C C . SER A 1 101 ? -29.478 0.682 13.220 1.00 45.09 101 SER A C 1
ATOM 851 O O . SER A 1 101 ? -30.447 0.597 13.968 1.00 45.09 101 SER A O 1
ATOM 853 N N . ASP A 1 102 ? -28.722 -0.376 12.915 1.00 55.75 102 ASP A N 1
ATOM 854 C CA . ASP A 1 102 ? -28.858 -1.688 13.549 1.00 55.75 102 ASP A CA 1
ATOM 855 C C . ASP A 1 102 ? -27.879 -1.786 14.722 1.00 55.75 102 ASP A C 1
ATOM 857 O O . ASP A 1 102 ? -26.708 -2.156 14.569 1.00 55.75 102 ASP A O 1
ATOM 861 N N . ASN A 1 103 ? -28.391 -1.472 15.912 1.00 51.28 103 ASN A N 1
ATOM 862 C CA . ASN A 1 103 ? -27.714 -1.549 17.212 1.00 51.28 103 ASN A CA 1
ATOM 863 C C . ASN A 1 103 ? -27.166 -2.948 17.574 1.00 51.28 103 ASN A C 1
ATOM 865 O O . ASN A 1 103 ? -26.621 -3.131 18.662 1.00 51.28 103 ASN A O 1
ATOM 869 N N . SER A 1 104 ? -27.279 -3.959 16.707 1.00 57.88 104 SER A N 1
ATOM 870 C CA . SER A 1 104 ? -26.725 -5.280 16.983 1.00 57.88 104 SER A CA 1
ATOM 871 C C . SER A 1 104 ? -25.214 -5.305 16.726 1.00 57.88 104 SER A C 1
ATOM 873 O O . SER A 1 104 ? -24.724 -5.285 15.583 1.00 57.88 104 SER A O 1
ATOM 875 N N . LEU A 1 105 ? -24.473 -5.388 17.825 1.00 63.28 105 LEU A N 1
ATOM 876 C CA . LEU A 1 105 ? -23.071 -5.777 17.899 1.00 63.28 105 LEU A CA 1
ATOM 877 C C . LEU A 1 105 ? -22.973 -7.270 17.519 1.00 63.28 105 LEU A C 1
ATOM 879 O O . LEU A 1 105 ? -22.939 -8.143 18.379 1.00 63.28 105 LEU A O 1
ATOM 883 N N . SER A 1 106 ? -23.042 -7.586 16.219 1.00 72.12 106 SER A N 1
ATOM 884 C CA . SER A 1 106 ? -23.011 -8.980 15.760 1.00 72.12 106 SER A CA 1
ATOM 885 C C . SER A 1 106 ? -21.651 -9.623 16.038 1.00 72.12 106 SER A C 1
ATOM 887 O O . SER A 1 106 ? -20.610 -8.959 15.986 1.00 72.12 106 SER A O 1
ATOM 889 N N . LEU A 1 107 ? -21.653 -10.934 16.296 1.00 70.69 107 LEU A N 1
ATOM 890 C CA . LEU A 1 107 ? -20.433 -11.709 16.543 1.00 70.69 107 LEU A CA 1
ATOM 891 C C . LEU A 1 107 ? -19.413 -11.543 15.404 1.00 70.69 107 LEU A C 1
ATOM 893 O O . LEU A 1 107 ? -18.216 -11.430 15.657 1.00 70.69 107 LEU A O 1
ATOM 897 N N . ASP A 1 108 ? -19.893 -11.424 14.165 1.00 71.94 108 ASP A N 1
ATOM 898 C CA . ASP A 1 108 ? -19.066 -11.200 12.977 1.00 71.94 108 ASP A CA 1
ATOM 899 C C . ASP A 1 108 ? -18.285 -9.879 13.029 1.00 71.94 108 ASP A C 1
ATOM 901 O O . ASP A 1 108 ? -17.105 -9.837 12.672 1.00 71.94 108 ASP A O 1
ATOM 905 N N . LYS A 1 109 ? -18.906 -8.796 13.521 1.00 73.88 109 LYS A N 1
ATOM 906 C CA . LYS A 1 109 ? -18.247 -7.488 13.687 1.00 73.88 109 LYS A CA 1
ATOM 907 C C . LYS A 1 109 ? -17.171 -7.547 14.772 1.00 73.88 109 LYS A C 1
ATOM 909 O O . LYS A 1 109 ? -16.094 -6.981 14.589 1.00 73.88 109 LYS A O 1
ATOM 914 N N . VAL A 1 110 ? -17.436 -8.265 15.868 1.00 73.56 110 VAL A N 1
ATOM 915 C CA . VAL A 1 110 ? -16.461 -8.486 16.952 1.00 73.56 110 VAL A CA 1
ATOM 916 C C . VAL A 1 110 ? -15.285 -9.324 16.455 1.00 73.56 110 VAL A C 1
ATOM 918 O O . VAL A 1 110 ? -14.130 -8.968 16.685 1.00 73.56 110 VAL A O 1
ATOM 921 N N . TYR A 1 111 ? -15.562 -10.407 15.725 1.00 73.25 111 TYR A N 1
ATOM 922 C CA . TYR A 1 111 ? -14.536 -11.257 15.130 1.00 73.25 111 TYR A CA 1
ATOM 923 C C . TYR A 1 111 ? -13.655 -10.471 14.154 1.00 73.25 111 TYR A C 1
ATOM 925 O O . TYR A 1 111 ? -12.426 -10.535 14.237 1.00 73.25 111 TYR A O 1
ATOM 933 N N . LEU A 1 112 ? -14.269 -9.672 13.277 1.00 73.75 112 LEU A N 1
ATOM 934 C CA . LEU A 1 112 ? -13.562 -8.784 12.359 1.00 73.75 112 LEU A CA 1
ATOM 935 C C . LEU A 1 112 ? -12.685 -7.774 13.099 1.00 73.75 112 LEU A C 1
ATOM 937 O O . LEU A 1 112 ? -11.520 -7.615 12.744 1.00 73.75 112 LEU A O 1
ATOM 941 N N . PHE A 1 113 ? -13.201 -7.134 14.147 1.00 74.94 113 PHE A N 1
ATOM 942 C CA . PHE A 1 113 ? -12.424 -6.206 14.967 1.00 74.94 113 PHE A CA 1
ATOM 943 C C . PHE A 1 113 ? -11.205 -6.878 15.603 1.00 74.94 113 PHE A C 1
ATOM 945 O O . PHE A 1 113 ? -10.085 -6.384 15.461 1.00 74.94 113 PHE A O 1
ATOM 952 N N . CYS A 1 114 ? -11.393 -8.041 16.230 1.00 70.94 114 CYS A N 1
ATOM 953 C CA . CYS A 1 114 ? -10.298 -8.828 16.792 1.00 70.94 114 CYS A CA 1
ATOM 954 C C . CYS A 1 114 ? -9.268 -9.204 15.719 1.00 70.94 114 CYS A C 1
ATOM 956 O O . CYS A 1 114 ? -8.067 -9.107 15.959 1.00 70.94 114 CYS A O 1
ATOM 958 N N . ARG A 1 115 ? -9.720 -9.577 14.517 1.00 70.06 115 ARG A N 1
ATOM 959 C CA . ARG A 1 115 ? -8.852 -9.935 13.392 1.00 70.06 115 ARG A CA 1
ATOM 960 C C . ARG A 1 115 ? -8.060 -8.738 12.853 1.00 70.06 115 ARG A C 1
ATOM 962 O O . ARG A 1 115 ? -6.865 -8.885 12.610 1.00 70.06 115 ARG A O 1
ATOM 969 N N . ILE A 1 116 ? -8.674 -7.559 12.731 1.00 68.12 116 ILE A N 1
ATOM 970 C CA . ILE A 1 116 ? -7.996 -6.305 12.348 1.00 68.12 116 ILE A CA 1
ATOM 971 C C . ILE A 1 116 ? -6.928 -5.943 13.385 1.00 68.12 116 ILE A C 1
ATOM 973 O O . ILE A 1 116 ? -5.776 -5.702 13.032 1.00 68.12 116 ILE A O 1
ATOM 977 N N . MET A 1 117 ? -7.282 -5.984 14.670 1.00 64.69 117 MET A N 1
ATOM 978 C CA . MET A 1 117 ? -6.360 -5.711 15.779 1.00 64.69 117 MET A CA 1
ATOM 979 C C . MET A 1 117 ? -5.207 -6.729 15.863 1.00 64.69 117 MET A C 1
ATOM 981 O O . MET A 1 117 ? -4.097 -6.400 16.288 1.00 64.69 117 MET A O 1
ATOM 985 N N . ALA A 1 118 ? -5.449 -7.967 15.432 1.00 58.72 118 ALA A N 1
ATOM 986 C CA . ALA A 1 118 ? -4.461 -9.036 15.370 1.00 58.72 118 ALA A CA 1
ATOM 987 C C . ALA A 1 118 ? -3.590 -9.016 14.101 1.00 58.72 118 ALA A C 1
ATOM 989 O O . ALA A 1 118 ? -2.526 -9.631 14.065 1.00 58.72 118 ALA A O 1
ATOM 990 N N . CYS A 1 119 ? -4.000 -8.322 13.043 1.00 58.19 119 CYS A N 1
ATOM 991 C CA . CYS A 1 119 ? -3.219 -8.243 11.818 1.00 58.19 119 CYS A CA 1
ATOM 992 C C . CYS A 1 119 ? -3.348 -6.857 11.181 1.00 58.19 119 CYS A C 1
ATOM 994 O O . CYS A 1 119 ? -4.203 -6.601 10.337 1.00 58.19 119 CYS A O 1
ATOM 996 N N . SER A 1 120 ? -2.404 -5.975 11.521 1.00 52.19 120 SER A N 1
ATOM 997 C CA . SER A 1 120 ? -2.290 -4.617 10.964 1.00 52.19 120 SER A CA 1
ATOM 998 C C . SER A 1 120 ? -1.888 -4.557 9.486 1.00 52.19 120 SER A C 1
ATOM 1000 O O . SER A 1 120 ? -1.603 -3.484 8.956 1.00 52.19 120 SER A O 1
ATOM 1002 N N . ARG A 1 121 ? -1.783 -5.706 8.810 1.00 52.78 121 ARG A N 1
ATOM 1003 C CA . ARG A 1 121 ? -1.530 -5.787 7.366 1.00 52.78 121 ARG A CA 1
ATOM 1004 C C . ARG A 1 121 ? -2.792 -6.074 6.560 1.00 52.78 121 ARG A C 1
ATOM 1006 O O . ARG A 1 121 ? -2.684 -6.138 5.346 1.00 52.78 121 ARG A O 1
ATOM 1013 N N . LEU A 1 122 ? -3.950 -6.252 7.199 1.00 55.91 122 LEU A N 1
ATOM 1014 C CA . LEU A 1 122 ? -5.195 -6.519 6.483 1.00 55.91 122 LEU A CA 1
ATOM 1015 C C . LEU A 1 122 ? -5.625 -5.258 5.726 1.00 55.91 122 LEU A C 1
ATOM 1017 O O . LEU A 1 122 ? -6.211 -4.335 6.302 1.00 55.91 122 LEU A O 1
ATOM 1021 N N . ASP A 1 123 ? -5.298 -5.224 4.435 1.00 56.59 123 ASP A N 1
ATOM 1022 C CA . ASP A 1 123 ? -5.924 -4.307 3.496 1.00 56.59 123 ASP A CA 1
ATOM 1023 C C . ASP A 1 123 ? -7.342 -4.818 3.196 1.00 56.59 123 ASP A C 1
ATOM 1025 O O . ASP A 1 123 ? -7.602 -6.027 3.160 1.00 56.59 123 ASP A O 1
ATOM 1029 N N . PHE A 1 124 ? -8.276 -3.892 2.990 1.00 57.78 124 PHE A N 1
ATOM 1030 C CA . PHE A 1 124 ? -9.654 -4.223 2.627 1.00 57.78 124 PHE A CA 1
ATOM 1031 C C . PHE A 1 124 ? -9.685 -5.110 1.371 1.00 57.78 124 PHE A C 1
ATOM 1033 O O . PHE A 1 124 ? -10.448 -6.066 1.299 1.00 57.78 124 PHE A O 1
ATOM 1040 N N . TYR A 1 125 ? -8.792 -4.844 0.415 1.00 57.28 125 TYR A N 1
ATOM 1041 C CA . TYR A 1 125 ? -8.682 -5.612 -0.827 1.00 57.28 125 TYR A CA 1
ATOM 1042 C C . TYR A 1 125 ? -8.128 -7.033 -0.635 1.00 57.28 125 TYR A C 1
ATOM 1044 O O . TYR A 1 125 ? -8.427 -7.907 -1.445 1.00 57.28 125 TYR A O 1
ATOM 1052 N N . ASP A 1 126 ? -7.399 -7.285 0.455 1.00 56.66 126 ASP A N 1
ATOM 1053 C CA . ASP A 1 126 ? -6.849 -8.606 0.789 1.00 56.66 126 ASP A CA 1
ATOM 1054 C C . ASP A 1 126 ? -7.836 -9.466 1.594 1.00 56.66 126 ASP A C 1
ATOM 1056 O O . ASP A 1 126 ? -7.557 -10.622 1.923 1.00 56.66 126 ASP A O 1
ATOM 1060 N N . THR A 1 127 ? -9.0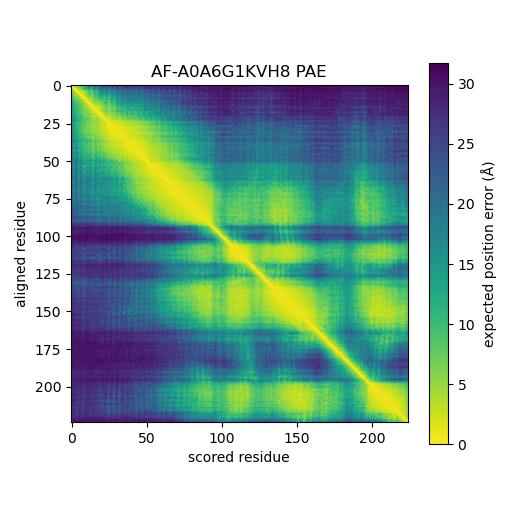01 -8.915 1.953 1.00 57.97 127 THR A N 1
ATOM 1061 C CA . THR A 1 127 ? -9.975 -9.593 2.804 1.00 57.97 127 THR A CA 1
ATOM 1062 C C . THR A 1 127 ? -11.402 -9.479 2.284 1.00 57.97 127 THR A C 1
ATOM 1064 O O . THR A 1 127 ? -12.070 -8.461 2.423 1.00 57.97 127 THR A O 1
ATOM 1067 N N . GLN A 1 128 ? -11.920 -10.585 1.750 1.00 57.97 128 GLN A N 1
ATOM 1068 C CA . GLN A 1 128 ? -13.335 -10.703 1.403 1.00 57.97 128 GLN A CA 1
ATOM 1069 C C . GLN A 1 128 ? -14.153 -11.022 2.662 1.00 57.97 128 GLN A C 1
ATOM 1071 O O . GLN A 1 128 ? -14.336 -12.185 3.020 1.00 57.97 128 GLN A O 1
ATOM 1076 N N . TYR A 1 129 ? -14.634 -9.991 3.361 1.00 66.88 129 TYR A N 1
ATOM 1077 C CA . TYR A 1 129 ? -15.642 -10.167 4.409 1.00 66.88 129 TYR A CA 1
ATOM 1078 C C . TYR A 1 129 ? -17.041 -10.037 3.792 1.00 66.88 129 TYR A C 1
ATOM 1080 O O . TYR A 1 129 ? -17.368 -8.967 3.280 1.00 66.88 129 TYR A O 1
ATOM 1088 N N . PRO A 1 130 ? -17.898 -11.071 3.861 1.00 65.31 130 PRO A N 1
ATOM 1089 C CA . PRO A 1 130 ? -19.174 -11.096 3.136 1.00 65.31 130 PRO A CA 1
ATOM 1090 C C . PRO A 1 130 ? -20.153 -9.985 3.555 1.00 65.31 130 PRO A C 1
ATOM 1092 O O . PRO A 1 130 ? -21.042 -9.622 2.789 1.00 65.31 130 PRO A O 1
ATOM 1095 N N . PHE A 1 131 ? -19.976 -9.411 4.748 1.00 72.19 131 PHE A N 1
ATOM 1096 C CA . PHE A 1 131 ? -20.803 -8.327 5.288 1.00 72.19 131 PHE A CA 1
ATOM 1097 C C . PHE A 1 131 ? -20.185 -6.925 5.138 1.00 72.19 131 PHE A C 1
ATOM 1099 O O . PHE A 1 131 ? -20.827 -5.941 5.502 1.00 72.19 131 PHE A O 1
ATOM 1106 N N . VAL A 1 132 ? -18.963 -6.806 4.603 1.00 72.00 132 VAL A N 1
ATOM 1107 C CA . VAL A 1 132 ? -18.288 -5.518 4.378 1.00 72.00 132 VAL A CA 1
ATOM 1108 C C . VAL A 1 132 ? -18.201 -5.264 2.877 1.00 72.00 132 VAL A C 1
ATOM 1110 O O . VAL A 1 132 ? -17.366 -5.829 2.178 1.00 72.00 132 VAL A O 1
ATOM 1113 N N . LYS A 1 133 ? -19.069 -4.389 2.366 1.00 72.69 133 LYS A N 1
ATOM 1114 C CA . LYS A 1 133 ? -19.181 -4.099 0.928 1.00 72.69 133 LYS A CA 1
ATOM 1115 C C . LYS A 1 133 ? -18.097 -3.149 0.423 1.00 72.69 133 LYS A C 1
ATOM 1117 O O . LYS A 1 133 ? -17.790 -3.151 -0.764 1.00 72.69 133 LYS A O 1
ATOM 1122 N N . ASN A 1 134 ? -17.561 -2.290 1.290 1.00 74.44 134 ASN A N 1
ATOM 1123 C CA . ASN A 1 134 ? -16.547 -1.302 0.925 1.00 74.44 134 ASN A CA 1
ATOM 1124 C C . ASN A 1 134 ? -15.676 -0.887 2.125 1.00 74.44 134 ASN A C 1
ATOM 1126 O O . ASN A 1 134 ? -16.031 -1.097 3.286 1.00 74.44 134 ASN A O 1
ATOM 1130 N N . GLU A 1 135 ? -14.549 -0.235 1.830 1.00 72.94 135 GLU A N 1
ATOM 1131 C CA . GLU A 1 135 ? -13.595 0.268 2.828 1.00 72.94 135 GLU A CA 1
ATOM 1132 C C . GLU A 1 135 ? -14.241 1.232 3.843 1.00 72.94 135 GLU A C 1
ATOM 1134 O O . GLU A 1 135 ? -13.878 1.225 5.017 1.00 72.94 135 GLU A O 1
ATOM 1139 N N . ARG A 1 136 ? -15.243 2.025 3.433 1.00 76.19 136 ARG A N 1
ATOM 1140 C CA . ARG A 1 136 ? -15.974 2.930 4.340 1.00 76.19 136 ARG A CA 1
ATOM 1141 C C . ARG A 1 136 ? -16.696 2.151 5.443 1.00 76.19 136 ARG A C 1
ATOM 1143 O O . ARG A 1 136 ? -16.576 2.512 6.609 1.00 76.19 136 ARG A O 1
ATOM 1150 N N . GLN A 1 137 ? -17.388 1.063 5.105 1.00 75.44 137 GLN A N 1
ATOM 1151 C CA . GLN A 1 137 ? -18.053 0.204 6.091 1.00 75.44 137 GLN A CA 1
ATOM 1152 C C . GLN A 1 137 ? -17.058 -0.453 7.052 1.00 75.44 137 GLN A C 1
ATOM 1154 O O . GLN A 1 137 ? -17.341 -0.548 8.243 1.00 75.44 137 GLN A O 1
ATOM 1159 N N . LEU A 1 138 ? -15.881 -0.854 6.560 1.00 75.75 138 LEU A N 1
ATOM 1160 C CA . LEU A 1 138 ? -14.817 -1.405 7.403 1.00 75.75 138 LEU A CA 1
ATOM 1161 C C . LEU A 1 138 ? -14.366 -0.398 8.471 1.00 75.75 138 LEU A C 1
ATOM 1163 O O . LEU A 1 138 ? -14.281 -0.738 9.651 1.00 75.75 138 LEU A O 1
ATOM 1167 N N . VAL A 1 139 ? -14.117 0.849 8.056 1.00 75.62 139 VAL A N 1
ATOM 1168 C CA . VAL A 1 139 ? -13.710 1.947 8.948 1.00 75.62 139 VAL A CA 1
ATOM 1169 C C . VAL A 1 139 ? -14.799 2.247 9.981 1.00 75.62 139 VAL A C 1
ATOM 1171 O O . VAL A 1 139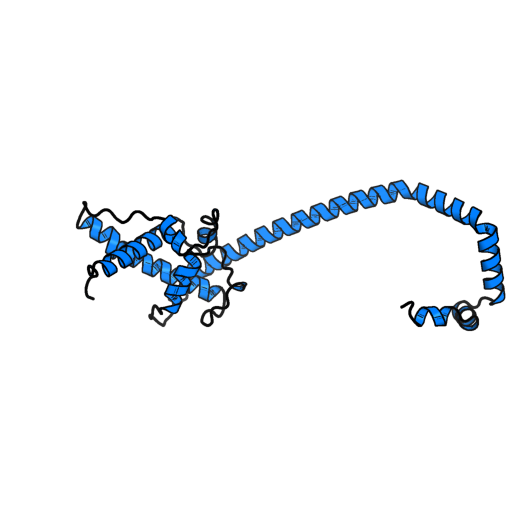 ? -14.487 2.386 11.162 1.00 75.62 139 VAL A O 1
ATOM 1174 N N . LEU A 1 140 ? -16.070 2.284 9.570 1.00 76.44 140 LEU A N 1
ATOM 1175 C CA . LEU A 1 140 ? -17.199 2.518 10.477 1.00 76.44 140 LEU A CA 1
ATOM 1176 C C . LEU A 1 140 ? -17.354 1.404 11.521 1.00 76.44 140 LEU A C 1
ATOM 1178 O O . LEU A 1 140 ? -17.496 1.704 12.704 1.00 76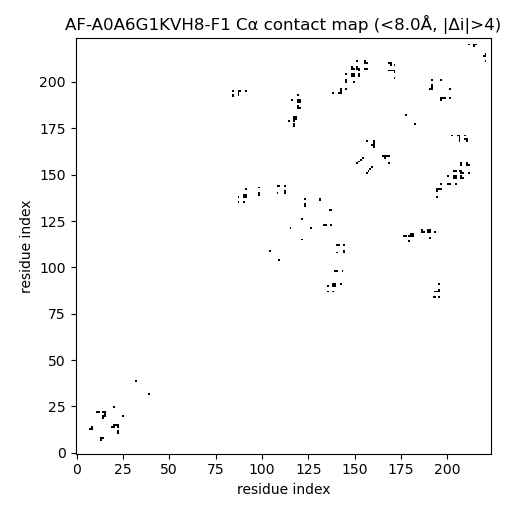.44 140 LEU A O 1
ATOM 1182 N N . ILE A 1 141 ? -17.271 0.129 11.116 1.00 75.88 141 ILE A N 1
ATOM 1183 C CA . ILE A 1 141 ? -17.325 -1.012 12.049 1.00 75.88 141 ILE A CA 1
ATOM 1184 C C . ILE A 1 141 ? -16.170 -0.929 13.047 1.00 75.88 141 ILE A C 1
ATOM 1186 O O . ILE A 1 141 ? -16.381 -1.079 14.250 1.00 75.88 141 ILE A O 1
ATOM 1190 N N . TYR A 1 142 ? -14.954 -0.648 12.572 1.00 75.31 142 TYR A N 1
ATOM 1191 C CA . TYR A 1 142 ? -13.798 -0.495 13.449 1.00 75.31 142 TYR A CA 1
ATOM 1192 C C . TYR A 1 142 ? -14.003 0.642 14.463 1.00 75.31 142 TYR A C 1
ATOM 1194 O O . TYR A 1 142 ? -13.785 0.448 15.660 1.00 75.31 142 TYR A O 1
ATOM 1202 N N . HIS A 1 143 ? -14.497 1.800 14.019 1.00 76.31 143 HIS A N 1
ATOM 1203 C CA . HIS A 1 143 ? -14.769 2.936 14.900 1.00 76.31 143 HIS A CA 1
ATOM 1204 C C . HIS A 1 143 ? -15.887 2.650 15.919 1.00 76.31 143 HIS A C 1
ATOM 1206 O O . HIS A 1 143 ? -15.755 3.001 17.096 1.00 76.31 143 HIS A O 1
ATOM 1212 N N . GLN A 1 144 ? -16.956 1.963 15.503 1.00 77.06 144 GLN A N 1
ATOM 1213 C CA . GLN A 1 144 ? -18.034 1.513 16.389 1.00 77.06 144 GLN A CA 1
ATOM 1214 C C . GLN A 1 144 ? -17.487 0.619 17.509 1.00 77.06 144 GLN A C 1
ATOM 1216 O O . GLN A 1 144 ? -17.808 0.820 18.679 1.00 77.06 144 GLN A O 1
ATOM 1221 N N . MET A 1 145 ? -16.608 -0.326 17.168 1.00 77.00 145 MET A N 1
ATOM 1222 C CA . MET A 1 145 ? -15.997 -1.239 18.136 1.00 77.00 145 MET A CA 1
ATOM 1223 C C . MET A 1 145 ? -15.046 -0.516 19.087 1.00 77.00 145 MET A C 1
ATOM 1225 O O . MET A 1 145 ? -15.108 -0.750 20.289 1.00 77.00 145 MET A O 1
ATOM 1229 N N . ILE A 1 146 ? -14.217 0.409 18.594 1.00 76.19 146 ILE A N 1
ATOM 1230 C CA . ILE A 1 146 ? -13.373 1.247 19.460 1.00 76.19 146 ILE A CA 1
ATOM 1231 C C . ILE A 1 146 ? -14.233 2.060 20.431 1.00 76.19 146 ILE A C 1
ATOM 1233 O O . ILE A 1 146 ? -13.911 2.141 21.615 1.00 76.19 146 ILE A O 1
ATOM 1237 N N . SER A 1 147 ? -15.345 2.620 19.959 1.00 77.12 147 SER A N 1
ATOM 1238 C CA . SER A 1 147 ? -16.263 3.397 20.794 1.00 77.12 147 SER A CA 1
ATOM 1239 C C . SER A 1 147 ? -16.920 2.529 21.871 1.00 77.12 147 SER A C 1
ATOM 1241 O O . SER A 1 147 ? -16.902 2.904 23.041 1.00 77.12 147 SER A O 1
ATOM 1243 N N . ALA A 1 148 ? -17.396 1.331 21.516 1.00 77.88 148 ALA A N 1
ATOM 1244 C CA . ALA A 1 148 ? -17.909 0.355 22.480 1.00 77.88 148 ALA A CA 1
ATOM 1245 C C . ALA A 1 148 ? -16.838 -0.057 23.507 1.00 77.88 148 ALA A C 1
ATOM 1247 O O . ALA A 1 148 ? -17.099 -0.120 24.705 1.00 77.88 148 ALA A O 1
ATOM 1248 N N . MET A 1 149 ? -15.599 -0.264 23.060 1.00 77.44 149 MET A N 1
ATOM 1249 C CA . MET A 1 149 ? -14.483 -0.613 23.937 1.00 77.44 149 MET A CA 1
ATOM 1250 C C . MET A 1 149 ? -14.083 0.522 24.887 1.00 77.44 149 MET A C 1
ATOM 1252 O O . MET A 1 149 ? -13.630 0.241 25.994 1.00 77.44 149 MET A O 1
ATOM 1256 N N . ARG A 1 150 ? -14.260 1.793 24.498 1.00 78.56 150 ARG A N 1
ATOM 1257 C CA . ARG A 1 150 ? -14.073 2.944 25.399 1.00 78.56 150 ARG A CA 1
ATOM 1258 C C . ARG A 1 150 ? -15.097 2.939 26.532 1.00 78.56 150 ARG A C 1
ATOM 1260 O O . ARG A 1 150 ? -14.719 3.204 27.669 1.00 78.56 150 ARG A O 1
ATOM 1267 N N . VAL A 1 151 ? -16.355 2.612 26.227 1.00 80.38 151 VAL A N 1
ATOM 1268 C CA . VAL A 1 151 ? -17.409 2.449 27.242 1.00 80.38 151 VAL A CA 1
ATOM 1269 C C . VAL A 1 151 ? -17.045 1.303 28.185 1.00 80.38 151 VAL A C 1
ATOM 1271 O O . VAL A 1 151 ? -16.887 1.528 29.377 1.00 80.38 151 VAL A O 1
ATOM 1274 N N . LEU A 1 152 ? -16.731 0.119 27.645 1.00 80.12 152 LEU A N 1
ATOM 1275 C CA . LEU A 1 152 ? -16.303 -1.030 28.457 1.00 80.12 152 LEU A CA 1
ATOM 1276 C C . LEU A 1 152 ? -15.071 -0.728 29.323 1.00 80.12 152 LEU A C 1
ATOM 1278 O O . LEU A 1 152 ? -14.974 -1.199 30.455 1.00 80.12 152 LEU A O 1
ATOM 1282 N N . TYR A 1 153 ? -14.107 0.037 28.807 1.00 80.69 153 TYR A N 1
ATOM 1283 C CA . TYR A 1 153 ? -12.949 0.452 29.591 1.00 80.69 153 TYR A CA 1
ATOM 1284 C C . TYR A 1 153 ? -13.363 1.331 30.771 1.00 80.69 153 TYR A C 1
ATOM 1286 O O . TYR A 1 153 ? -12.909 1.100 31.890 1.00 80.69 153 TYR A O 1
ATOM 1294 N N . ARG A 1 154 ? -14.232 2.319 30.548 1.00 84.06 154 ARG A N 1
ATOM 1295 C CA . ARG A 1 154 ? -14.730 3.172 31.627 1.00 84.06 154 ARG A CA 1
ATOM 1296 C C . ARG A 1 154 ? -15.404 2.331 32.713 1.00 84.06 154 ARG A C 1
ATOM 1298 O O . ARG A 1 154 ? -14.949 2.365 33.854 1.00 84.06 154 ARG A O 1
ATOM 1305 N N . ASP A 1 155 ? -16.374 1.508 32.332 1.00 80.69 155 ASP A N 1
ATOM 1306 C CA . ASP A 1 155 ? -17.225 0.760 33.264 1.00 80.69 155 ASP A CA 1
ATOM 1307 C C . ASP A 1 155 ? -16.427 -0.287 34.065 1.00 80.69 155 ASP A C 1
ATOM 1309 O O . ASP A 1 155 ? -16.539 -0.414 35.286 1.00 80.69 155 ASP A O 1
ATOM 1313 N N . PHE A 1 156 ? -15.563 -1.052 33.391 1.00 76.06 156 PHE A N 1
ATOM 1314 C CA . PHE A 1 156 ? -14.879 -2.190 34.015 1.00 76.06 156 PHE A CA 1
ATOM 1315 C C . PHE A 1 156 ? -13.491 -1.874 34.556 1.00 76.06 156 PHE A C 1
ATOM 1317 O O . PHE A 1 156 ? -12.961 -2.649 35.359 1.00 76.06 156 PHE A O 1
ATOM 1324 N N . VAL A 1 157 ? -12.881 -0.772 34.116 1.00 75.75 157 VAL A N 1
ATOM 1325 C CA . VAL A 1 157 ? -11.501 -0.428 34.465 1.00 75.75 157 VAL A CA 1
ATOM 1326 C C . VAL A 1 157 ? -11.435 0.860 35.271 1.00 75.75 157 VAL A C 1
ATOM 1328 O O . VAL A 1 157 ? -10.843 0.844 36.351 1.00 75.75 157 VAL A O 1
ATOM 1331 N N . GLU A 1 158 ? -12.004 1.959 34.774 1.00 80.62 158 GLU A N 1
ATOM 1332 C CA . GLU A 1 158 ? -11.906 3.266 35.439 1.00 80.62 158 GLU A CA 1
ATOM 1333 C C . GLU A 1 158 ? -12.823 3.347 36.664 1.00 80.62 158 GLU A C 1
ATOM 1335 O O . GLU A 1 158 ? -12.343 3.638 37.760 1.00 80.62 158 GLU A O 1
ATOM 1340 N N . GLU A 1 159 ? -14.109 3.027 36.519 1.00 80.88 159 GLU A N 1
ATOM 1341 C CA . GLU A 1 159 ? -15.091 3.104 37.608 1.00 80.88 159 GLU A CA 1
ATOM 1342 C C . GLU A 1 159 ? -14.761 2.125 38.737 1.00 80.88 159 GLU A C 1
ATOM 1344 O O . GLU A 1 159 ? -14.779 2.483 39.916 1.00 80.88 159 GLU A O 1
ATOM 1349 N N . ARG A 1 160 ? -14.331 0.904 38.395 1.00 71.31 160 ARG A N 1
ATOM 1350 C CA . ARG A 1 160 ? -13.899 -0.074 39.403 1.00 71.31 160 ARG A CA 1
ATOM 1351 C C . ARG A 1 160 ? -12.605 0.322 40.119 1.00 71.31 160 ARG A C 1
ATOM 1353 O O . ARG A 1 160 ? -12.465 0.004 41.293 1.00 71.31 160 ARG A O 1
ATOM 1360 N N . GLN A 1 161 ? -11.678 1.032 39.470 1.00 74.31 161 GLN A N 1
ATOM 1361 C CA . GLN A 1 161 ? -10.498 1.593 40.151 1.00 74.31 161 GLN A CA 1
ATOM 1362 C C . GLN A 1 161 ? -10.845 2.761 41.074 1.00 74.31 161 GLN A C 1
ATOM 1364 O O . GLN A 1 161 ? -10.192 2.955 42.100 1.00 74.31 161 GLN A O 1
ATOM 1369 N N . GLN A 1 162 ? -11.850 3.556 40.704 1.00 73.81 162 GLN A N 1
ATOM 1370 C CA . GLN A 1 162 ? -12.365 4.614 41.568 1.00 73.81 162 GLN A CA 1
ATOM 1371 C C . GLN A 1 162 ? -13.046 4.023 42.809 1.00 73.81 162 GLN A C 1
ATOM 1373 O O . GLN A 1 162 ? -12.838 4.537 43.908 1.00 73.81 162 GLN A O 1
ATOM 1378 N N . ALA A 1 163 ? -13.786 2.920 42.647 1.00 71.19 163 ALA A N 1
ATOM 1379 C CA . ALA A 1 163 ? -14.431 2.194 43.740 1.00 71.19 163 ALA A CA 1
ATOM 1380 C C . ALA A 1 163 ? -13.438 1.407 44.621 1.00 71.19 163 ALA A C 1
ATOM 1382 O O . ALA A 1 163 ? -13.573 1.400 45.844 1.00 71.19 163 ALA A O 1
ATOM 1383 N N . ASP A 1 164 ? -12.416 0.782 44.027 1.00 69.31 164 ASP A N 1
ATOM 1384 C CA . ASP A 1 164 ? -11.363 0.050 44.734 1.00 69.31 164 ASP A CA 1
ATOM 1385 C C . ASP A 1 164 ? -9.969 0.406 44.194 1.00 69.31 164 ASP A C 1
ATOM 1387 O O . ASP A 1 164 ? -9.491 -0.126 43.189 1.00 69.31 164 ASP A O 1
ATOM 1391 N N . LYS A 1 165 ? -9.252 1.259 44.936 1.00 64.81 165 LYS A N 1
ATOM 1392 C CA . LYS A 1 165 ? -7.880 1.685 44.605 1.00 64.81 165 LYS A CA 1
ATOM 1393 C C . LYS A 1 165 ? -6.851 0.544 44.631 1.00 64.81 165 LYS A C 1
ATOM 1395 O O . LYS A 1 165 ? -5.725 0.739 44.170 1.00 64.81 165 LYS A O 1
ATOM 1400 N N . LYS A 1 166 ? -7.182 -0.624 45.200 1.00 67.31 166 LYS A N 1
ATOM 1401 C CA . LYS A 1 166 ? -6.314 -1.815 45.186 1.00 67.31 166 LYS A CA 1
ATOM 1402 C C . LYS A 1 166 ? -6.506 -2.655 43.925 1.00 67.31 166 LYS A C 1
ATOM 1404 O O . LYS A 1 166 ? -5.638 -3.484 43.630 1.00 67.31 166 LYS A O 1
ATOM 1409 N N . LEU A 1 167 ? -7.582 -2.428 43.168 1.00 62.38 167 LEU A N 1
ATOM 1410 C CA . LEU A 1 167 ? -7.822 -3.092 41.898 1.00 62.38 167 LEU A CA 1
ATOM 1411 C C . LEU A 1 167 ? -6.752 -2.656 40.893 1.00 62.38 167 LEU A C 1
ATOM 1413 O O . LEU A 1 167 ? -6.748 -1.540 40.378 1.00 62.38 167 LEU A O 1
ATOM 1417 N N . LYS A 1 168 ? -5.813 -3.556 40.603 1.00 64.81 168 LYS A N 1
ATOM 1418 C CA . LYS A 1 168 ? -4.822 -3.324 39.556 1.00 64.81 168 LYS A CA 1
ATOM 1419 C C . LYS A 1 168 ? -5.444 -3.722 38.220 1.00 64.81 168 LYS A C 1
ATOM 1421 O O . LYS A 1 168 ? -5.661 -4.922 38.024 1.00 64.81 168 LYS A O 1
ATOM 1426 N N . PRO A 1 169 ? -5.694 -2.776 37.293 1.00 62.00 169 PRO A N 1
ATOM 1427 C CA . PRO A 1 169 ? -6.100 -3.142 35.945 1.00 62.00 169 PRO A CA 1
ATOM 1428 C C . PRO A 1 169 ? -5.089 -4.129 35.376 1.00 62.00 169 PRO A C 1
ATOM 1430 O O . PRO A 1 169 ? -3.876 -4.009 35.610 1.00 62.00 169 PRO A O 1
ATOM 1433 N N . ARG A 1 170 ? -5.577 -5.128 34.636 1.00 64.69 170 ARG A N 1
ATOM 1434 C CA . ARG A 1 170 ? -4.680 -6.024 33.907 1.00 64.69 170 ARG A CA 1
ATOM 1435 C C . ARG A 1 170 ? -3.825 -5.134 33.011 1.00 64.69 170 ARG A C 1
ATOM 1437 O O . ARG A 1 170 ? -4.354 -4.415 32.170 1.00 64.69 170 ARG A O 1
ATOM 1444 N N . LYS A 1 171 ? -2.504 -5.139 33.227 1.00 56.62 171 LYS A N 1
ATOM 1445 C CA . LYS A 1 171 ? -1.599 -4.390 32.354 1.00 56.62 171 LYS A CA 1
ATOM 1446 C C . LYS A 1 171 ? -1.863 -4.866 30.927 1.00 56.62 171 LYS A C 1
ATOM 1448 O O . LYS A 1 171 ? -1.861 -6.090 30.742 1.00 56.62 171 LYS A O 1
ATOM 1453 N N . PRO A 1 172 ? -2.063 -3.953 29.957 1.00 52.19 172 PRO A N 1
ATOM 1454 C CA . PRO A 1 172 ? -2.166 -4.343 28.565 1.00 52.19 172 PRO A CA 1
ATOM 1455 C C . PRO A 1 172 ? -0.933 -5.180 28.274 1.00 52.19 172 PRO A C 1
ATOM 1457 O O . PRO A 1 172 ? 0.194 -4.695 28.373 1.00 52.19 172 PRO A O 1
ATOM 1460 N N . ASN A 1 173 ? -1.136 -6.469 28.023 1.00 48.25 173 ASN A N 1
ATOM 1461 C CA . ASN A 1 173 ? -0.057 -7.300 27.545 1.00 48.25 173 ASN A CA 1
ATOM 1462 C C . ASN A 1 173 ? -0.180 -7.310 26.023 1.00 48.25 173 ASN A C 1
ATOM 1464 O O . ASN A 1 173 ? -0.966 -8.107 25.501 1.00 48.25 173 ASN A O 1
ATOM 1468 N N . PRO A 1 174 ? 0.554 -6.445 25.299 1.00 46.59 174 PRO A N 1
ATOM 1469 C CA . PRO A 1 174 ? 0.590 -6.507 23.843 1.00 46.59 174 PRO A CA 1
ATOM 1470 C C . PRO A 1 174 ? 1.064 -7.888 23.358 1.00 46.59 174 PRO A C 1
ATOM 1472 O O . PRO A 1 174 ? 0.627 -8.342 22.308 1.00 46.59 174 PRO A O 1
ATOM 1475 N N . ASN A 1 175 ? 1.831 -8.639 24.167 1.00 41.91 175 ASN A N 1
ATOM 1476 C CA . ASN A 1 175 ? 2.172 -10.032 23.870 1.00 41.91 175 ASN A CA 1
ATOM 1477 C C . ASN A 1 175 ? 1.013 -11.027 24.083 1.00 41.91 175 ASN A C 1
ATOM 1479 O O . ASN A 1 175 ? 1.096 -12.129 23.569 1.00 41.91 175 ASN A O 1
ATOM 1483 N N . LYS A 1 176 ? -0.077 -10.704 24.797 1.00 44.72 176 LYS A N 1
ATOM 1484 C CA . LYS A 1 176 ? -1.267 -11.588 24.842 1.00 44.72 176 LYS A CA 1
ATOM 1485 C C . LYS A 1 176 ? -2.119 -11.477 23.583 1.00 44.72 176 LYS A C 1
ATOM 1487 O O . LYS A 1 176 ? -2.810 -12.428 23.243 1.00 44.72 176 LYS A O 1
ATOM 1492 N N . TRP A 1 177 ? -2.000 -10.372 22.851 1.00 43.59 177 TRP A N 1
ATOM 1493 C CA . TRP A 1 177 ? -2.480 -10.310 21.476 1.00 43.59 177 TRP A CA 1
ATOM 1494 C C . TRP A 1 177 ? -1.549 -11.042 20.503 1.00 43.59 177 TRP A C 1
ATOM 1496 O O . TRP A 1 177 ? -2.026 -11.385 19.434 1.00 43.59 177 TRP A O 1
ATOM 1506 N N . LYS A 1 178 ? -0.308 -11.424 20.871 1.00 40.72 178 LYS A N 1
ATOM 1507 C CA . LYS A 1 178 ? 0.493 -12.378 20.064 1.00 40.72 178 LYS A CA 1
ATOM 1508 C C . LYS A 1 178 ? -0.159 -13.749 19.906 1.00 40.72 178 LYS A C 1
ATOM 1510 O O . LYS A 1 178 ? 0.200 -14.476 18.997 1.00 40.72 178 LYS A O 1
ATOM 1515 N N . ILE A 1 179 ? -1.129 -14.097 20.750 1.00 35.38 179 ILE A N 1
ATOM 1516 C CA . ILE A 1 179 ? -1.915 -15.324 20.564 1.00 35.38 179 ILE A CA 1
ATOM 1517 C C . ILE A 1 179 ? -2.838 -15.196 19.334 1.00 35.38 179 ILE A C 1
ATOM 1519 O O . ILE A 1 179 ? -3.164 -16.196 18.708 1.00 35.38 179 ILE A O 1
ATOM 1523 N N . LEU A 1 180 ? -3.214 -13.969 18.950 1.00 37.81 180 LEU A N 1
ATOM 1524 C CA . LEU A 1 180 ? -3.967 -13.674 17.725 1.00 37.81 180 LEU A CA 1
ATOM 1525 C C . LEU A 1 180 ? -3.064 -13.142 16.589 1.00 37.81 180 LEU A C 1
ATOM 1527 O O . LEU A 1 180 ? -3.392 -13.311 15.418 1.00 37.81 180 LEU A O 1
ATOM 1531 N N . GLN A 1 181 ? -1.925 -12.514 16.910 1.00 40.38 181 GLN A N 1
ATOM 1532 C CA . GLN A 1 181 ? -0.927 -12.051 15.944 1.00 40.38 181 GLN A CA 1
ATOM 1533 C C . GLN A 1 181 ? 0.017 -13.207 15.594 1.00 40.38 181 GLN A C 1
ATOM 1535 O O . GLN A 1 181 ? 0.976 -13.479 16.315 1.00 40.38 181 GLN A O 1
ATOM 1540 N N . ASN A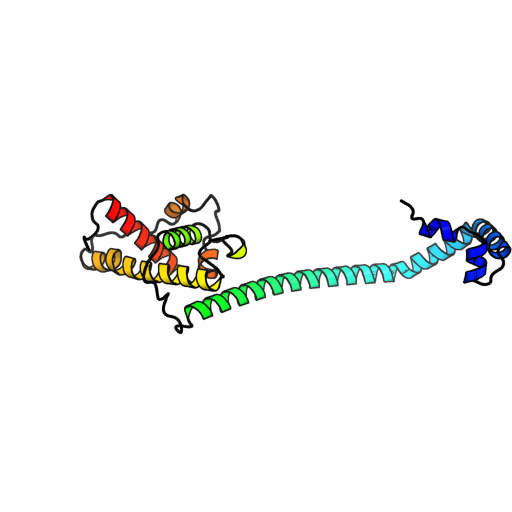 1 182 ? -0.213 -13.851 14.449 1.00 33.97 182 ASN A N 1
ATOM 1541 C CA . ASN A 1 182 ? 0.805 -14.689 13.817 1.00 33.97 182 ASN A CA 1
ATOM 1542 C C . ASN A 1 182 ? 2.140 -13.921 13.754 1.00 33.97 182 ASN A C 1
ATOM 1544 O O . ASN A 1 182 ? 2.177 -12.801 13.253 1.00 33.97 182 ASN A O 1
ATOM 1548 N N . ASN A 1 183 ? 3.196 -14.529 14.299 1.00 34.62 183 ASN A N 1
ATOM 1549 C CA . ASN A 1 183 ? 4.637 -14.229 14.238 1.00 34.62 183 ASN A CA 1
ATOM 1550 C C . ASN A 1 183 ? 5.133 -13.107 13.289 1.00 34.62 183 ASN A C 1
ATOM 1552 O O . ASN A 1 183 ? 5.953 -13.363 12.413 1.00 34.62 183 ASN A O 1
ATOM 1556 N N . PHE A 1 184 ? 4.732 -11.850 13.486 1.00 41.47 184 PHE A N 1
ATOM 1557 C CA . PHE A 1 184 ? 5.310 -10.712 12.762 1.00 41.47 184 PHE A CA 1
ATOM 1558 C C . PHE A 1 184 ? 5.694 -9.597 13.739 1.00 41.47 184 PHE A C 1
ATOM 1560 O O . PHE A 1 184 ? 4.925 -8.686 14.056 1.00 41.47 184 PHE A O 1
ATOM 1567 N N . SER A 1 185 ? 6.922 -9.710 14.243 1.00 40.97 185 SER A N 1
ATOM 1568 C CA . SER A 1 185 ? 7.649 -8.683 14.986 1.00 40.97 185 SER A CA 1
ATOM 1569 C C . SER A 1 185 ? 7.976 -7.508 14.060 1.00 40.97 185 SER A C 1
ATOM 1571 O O . SER A 1 185 ? 8.842 -7.655 13.211 1.00 40.97 185 SER A O 1
ATOM 1573 N N . ASP A 1 186 ? 7.210 -6.416 14.177 1.00 43.59 186 ASP A N 1
ATOM 1574 C CA . ASP A 1 186 ? 7.534 -5.009 13.805 1.00 43.59 186 ASP A CA 1
ATOM 1575 C C . ASP A 1 186 ? 6.280 -4.159 13.521 1.00 43.59 186 ASP A C 1
ATOM 1577 O O . ASP A 1 186 ? 6.341 -2.966 13.228 1.00 43.59 186 ASP A O 1
ATOM 1581 N N . THR A 1 187 ? 5.090 -4.749 13.621 1.00 46.62 187 THR A N 1
ATOM 1582 C CA . THR A 1 187 ? 3.886 -4.195 12.985 1.00 46.62 187 THR A CA 1
ATOM 1583 C C . THR A 1 187 ? 2.993 -3.296 13.853 1.00 46.62 187 THR A C 1
ATOM 1585 O O . THR A 1 187 ? 1.926 -2.886 13.384 1.00 46.62 187 THR A O 1
ATOM 1588 N N . ASN A 1 188 ? 3.410 -2.939 15.076 1.00 41.97 188 ASN A N 1
ATOM 1589 C CA . ASN A 1 188 ? 2.575 -2.170 16.017 1.00 41.97 188 ASN A CA 1
ATOM 1590 C C . ASN A 1 188 ? 2.222 -0.755 15.513 1.00 41.97 188 ASN A C 1
ATOM 1592 O O . ASN A 1 188 ? 1.104 -0.306 15.733 1.00 41.97 188 ASN A O 1
ATOM 1596 N N . ARG A 1 189 ? 3.099 -0.092 14.743 1.00 41.97 189 ARG A N 1
ATOM 1597 C CA . ARG A 1 189 ? 2.837 1.265 14.214 1.00 41.97 189 ARG A CA 1
ATOM 1598 C C . ARG A 1 189 ? 1.835 1.325 13.049 1.00 41.97 189 ARG A C 1
ATOM 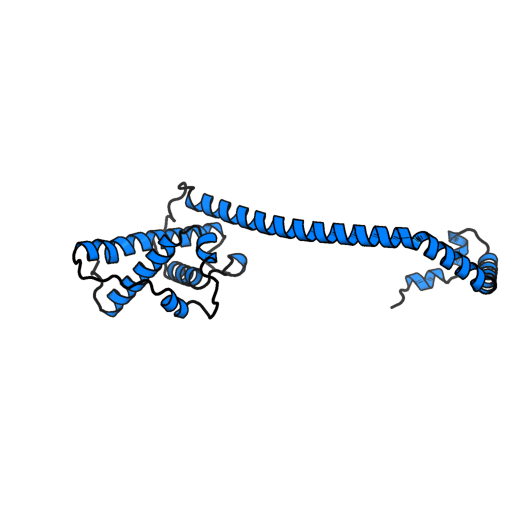1600 O O . ARG A 1 189 ? 1.375 2.405 12.703 1.00 41.97 189 ARG A O 1
ATOM 1607 N N . LYS A 1 190 ? 1.478 0.195 12.418 1.00 48.47 190 LYS A N 1
ATOM 1608 C CA . LYS A 1 190 ? 0.636 0.207 11.199 1.00 48.47 190 LYS A CA 1
ATOM 1609 C C . LYS A 1 190 ? -0.870 0.293 11.479 1.00 48.47 190 LYS A C 1
ATOM 1611 O O . LYS A 1 190 ? -1.586 0.886 10.682 1.00 48.47 190 LYS A O 1
ATOM 1616 N N . LEU A 1 191 ? -1.349 -0.246 12.604 1.00 44.47 191 LEU A N 1
ATOM 1617 C CA . LEU A 1 191 ? -2.778 -0.227 12.976 1.00 44.47 191 LEU A CA 1
ATOM 1618 C C . LEU A 1 191 ? -3.267 1.193 13.300 1.00 44.47 191 LEU A C 1
ATOM 1620 O O . LEU A 1 191 ? -4.329 1.611 12.840 1.00 44.47 191 LEU A O 1
ATOM 1624 N N . GLU A 1 192 ? -2.438 1.945 14.026 1.00 48.47 192 GLU A N 1
ATOM 1625 C CA . GLU A 1 192 ? -2.672 3.337 14.436 1.00 48.47 192 GLU A CA 1
ATOM 1626 C C . GLU A 1 192 ? -2.803 4.284 13.232 1.00 48.47 192 GLU A C 1
ATOM 1628 O O . GLU A 1 192 ? -3.594 5.228 13.243 1.00 48.47 192 GLU A O 1
ATOM 1633 N N . GLU A 1 193 ? -2.068 3.998 12.154 1.00 47.34 193 GLU A N 1
ATOM 1634 C CA . GLU A 1 193 ? -2.120 4.764 10.906 1.00 47.34 193 GLU A CA 1
ATOM 1635 C C . GLU A 1 193 ? -3.290 4.363 9.999 1.00 47.34 193 GLU A C 1
ATOM 1637 O O . GLU A 1 193 ? -3.740 5.177 9.189 1.00 47.34 193 GLU A O 1
ATOM 1642 N N . GLN A 1 194 ? -3.778 3.122 10.104 1.00 55.88 194 GLN A N 1
ATOM 1643 C CA . GLN A 1 194 ? -4.708 2.565 9.128 1.00 55.88 194 GLN A CA 1
ATOM 1644 C C . GLN A 1 194 ? -6.174 2.870 9.428 1.00 55.88 194 GLN A C 1
ATOM 1646 O O . GLN A 1 194 ? -6.864 3.269 8.501 1.00 55.88 194 GLN A O 1
ATOM 1651 N N . TYR A 1 195 ? -6.678 2.726 10.652 1.00 53.88 195 TYR A N 1
ATOM 1652 C CA . TYR A 1 195 ? -8.133 2.813 10.899 1.00 53.88 195 TYR A CA 1
ATOM 1653 C C . TYR A 1 195 ? -8.539 3.934 11.869 1.00 53.88 195 TYR A C 1
ATOM 1655 O O . TYR A 1 195 ? -9.632 3.916 12.424 1.00 53.88 195 TYR A O 1
ATOM 1663 N N . VAL A 1 196 ? -7.688 4.963 12.002 1.00 52.91 196 VAL A N 1
ATOM 1664 C CA . VAL A 1 196 ? -7.988 6.224 12.718 1.00 52.91 196 VAL A CA 1
ATOM 1665 C C . VAL A 1 196 ? -8.252 6.015 14.218 1.00 52.91 196 VAL A C 1
ATOM 1667 O O . VAL A 1 196 ? -9.156 6.600 14.804 1.00 52.91 196 VAL A O 1
ATOM 1670 N N . SER A 1 197 ? -7.436 5.199 14.880 1.00 55.88 197 SER A N 1
ATOM 1671 C CA . SER A 1 197 ? -7.411 5.124 16.346 1.00 55.88 197 SER A CA 1
ATOM 1672 C C . SER A 1 197 ? -6.027 5.501 16.848 1.00 55.88 197 SER A C 1
ATOM 1674 O O . SER A 1 197 ? -5.030 5.026 16.305 1.00 55.88 197 SER A O 1
ATOM 1676 N N . SER A 1 198 ? -5.950 6.335 17.885 1.00 58.69 198 SER A N 1
ATOM 1677 C CA . SER A 1 198 ? -4.665 6.634 18.521 1.00 58.69 198 SER A CA 1
ATOM 1678 C C . SER A 1 198 ? -4.079 5.371 19.168 1.00 58.69 198 SER A C 1
ATOM 1680 O O . SER A 1 198 ? -4.822 4.467 19.553 1.00 58.69 198 SER A O 1
ATOM 1682 N N . GLU A 1 199 ? -2.759 5.316 19.364 1.00 59.75 199 GLU A N 1
ATOM 1683 C CA . GLU A 1 199 ? -2.106 4.257 20.157 1.00 59.75 199 GLU A CA 1
ATOM 1684 C C . GLU A 1 199 ? -2.805 4.039 21.513 1.00 59.75 199 GLU A C 1
ATOM 1686 O O . GLU A 1 199 ? -2.975 2.917 21.998 1.00 59.75 199 GLU A O 1
ATOM 1691 N N . LYS A 1 200 ? -3.270 5.139 22.116 1.00 65.44 200 LYS A N 1
ATOM 1692 C CA . LYS A 1 200 ? -4.022 5.140 23.370 1.00 65.44 200 LYS A CA 1
ATOM 1693 C C . LYS A 1 200 ? -5.343 4.378 23.249 1.00 65.44 200 LYS A C 1
ATOM 1695 O O . LYS A 1 200 ? -5.658 3.595 24.141 1.00 65.44 200 LYS A O 1
ATOM 1700 N N . ASP A 1 201 ? -6.083 4.566 22.161 1.00 65.19 201 ASP A N 1
ATOM 1701 C CA . ASP A 1 201 ? -7.358 3.882 21.921 1.00 65.19 201 ASP A CA 1
ATOM 1702 C C . ASP A 1 201 ? -7.169 2.379 21.723 1.00 65.19 201 ASP A C 1
ATOM 1704 O O . ASP A 1 201 ? -7.899 1.580 22.305 1.00 65.19 201 ASP A O 1
ATOM 1708 N N . ALA A 1 202 ? -6.139 1.981 20.972 1.00 64.81 202 ALA A N 1
ATOM 1709 C CA . ALA A 1 202 ? -5.809 0.572 20.774 1.00 64.81 202 ALA A CA 1
ATOM 1710 C C . ALA A 1 202 ? -5.442 -0.117 22.103 1.00 64.81 202 ALA A C 1
ATOM 1712 O O . ALA A 1 202 ? -5.931 -1.209 22.411 1.00 64.81 202 ALA A O 1
ATOM 1713 N N . ARG A 1 203 ? -4.618 0.537 22.936 1.00 66.25 203 ARG A N 1
ATOM 1714 C CA . ARG A 1 203 ? -4.252 0.040 24.276 1.00 66.25 203 ARG A CA 1
ATOM 1715 C C . ARG A 1 203 ? -5.455 -0.026 25.218 1.00 66.25 203 ARG A C 1
ATOM 1717 O O . ARG A 1 203 ? -5.577 -0.989 25.979 1.00 66.25 203 ARG A O 1
ATOM 1724 N N . MET A 1 204 ? -6.335 0.971 25.164 1.00 73.50 204 MET A N 1
ATOM 1725 C CA . MET A 1 204 ? -7.564 1.016 25.951 1.00 73.50 204 MET A CA 1
ATOM 1726 C C . MET A 1 204 ? -8.488 -0.143 25.582 1.00 73.50 204 MET A C 1
ATOM 1728 O O . MET A 1 204 ? -8.871 -0.915 26.458 1.00 73.50 204 MET A O 1
ATOM 1732 N N . ALA A 1 205 ? -8.760 -0.326 24.289 1.00 72.06 205 ALA A N 1
ATOM 1733 C CA . ALA A 1 205 ? -9.614 -1.403 23.811 1.00 72.06 205 ALA A CA 1
ATOM 1734 C C . ALA A 1 205 ? -9.056 -2.788 24.155 1.00 72.06 205 ALA A C 1
ATOM 1736 O O . ALA A 1 205 ? -9.786 -3.669 24.606 1.00 72.06 205 ALA A O 1
ATOM 1737 N N . CYS A 1 206 ? -7.737 -2.957 24.042 1.00 69.06 206 CYS A N 1
ATOM 1738 C CA . CYS A 1 206 ? -7.039 -4.156 24.496 1.00 69.06 206 CYS A CA 1
ATOM 1739 C C . CYS A 1 206 ? -7.250 -4.418 25.996 1.00 69.06 206 CYS A C 1
ATOM 1741 O O . CYS A 1 206 ? -7.548 -5.546 26.392 1.00 69.06 206 CYS A O 1
ATOM 1743 N N . THR A 1 207 ? -7.119 -3.383 26.826 1.00 70.31 207 THR A N 1
ATOM 1744 C CA . THR A 1 207 ? -7.283 -3.503 28.280 1.00 70.31 207 THR A CA 1
ATOM 1745 C C . THR A 1 207 ? -8.732 -3.809 28.658 1.00 70.31 207 THR A C 1
ATOM 1747 O O . THR A 1 207 ? -8.964 -4.667 29.511 1.00 70.31 207 THR A O 1
ATOM 1750 N N . ALA A 1 208 ? -9.700 -3.168 27.996 1.00 73.50 208 ALA A N 1
ATOM 1751 C CA . ALA A 1 208 ? -11.124 -3.427 28.183 1.00 73.50 208 ALA A CA 1
ATOM 1752 C C . ALA A 1 208 ? -11.456 -4.888 27.870 1.00 73.50 208 ALA A C 1
ATOM 1754 O O . ALA A 1 208 ? -11.951 -5.604 28.737 1.00 73.50 208 ALA A O 1
ATOM 1755 N N . LEU A 1 209 ? -11.074 -5.369 26.683 1.00 73.75 209 LEU A N 1
ATOM 1756 C CA . LEU A 1 209 ? -11.348 -6.739 26.252 1.00 73.75 209 LEU A CA 1
ATOM 1757 C C . LEU A 1 209 ? -10.697 -7.779 27.177 1.00 73.75 209 LEU A C 1
ATOM 1759 O O . LEU A 1 209 ? -11.342 -8.745 27.574 1.00 73.75 209 LEU A O 1
ATOM 1763 N N . GLN A 1 210 ? -9.432 -7.577 27.567 1.00 70.81 210 GLN A N 1
ATOM 1764 C CA . GLN A 1 210 ? -8.743 -8.482 28.497 1.00 70.81 210 GLN A CA 1
ATOM 1765 C C . GLN A 1 210 ? -9.397 -8.507 29.881 1.00 70.81 210 GLN A C 1
ATOM 1767 O O . GLN A 1 210 ? -9.433 -9.558 30.522 1.00 70.81 210 GLN A O 1
ATOM 1772 N N . THR A 1 211 ? -9.895 -7.361 30.346 1.00 69.88 211 THR A N 1
ATOM 1773 C CA . THR A 1 211 ? -10.590 -7.257 31.632 1.00 69.88 211 THR A CA 1
ATOM 1774 C C . THR A 1 211 ? -11.945 -7.951 31.563 1.00 69.88 211 THR A C 1
ATOM 1776 O O . THR A 1 211 ? -12.229 -8.774 32.427 1.00 69.88 211 THR A O 1
ATOM 1779 N N . VAL A 1 212 ? -12.727 -7.719 30.507 1.00 75.75 212 VAL A N 1
ATOM 1780 C CA . VAL A 1 212 ? -14.021 -8.384 30.288 1.00 75.75 212 VAL A CA 1
ATOM 1781 C C . VAL A 1 212 ? -13.858 -9.902 30.199 1.00 75.75 212 VAL A C 1
ATOM 1783 O O . VAL A 1 212 ? -14.555 -10.624 30.905 1.00 75.75 212 VAL A O 1
ATOM 1786 N N . LEU A 1 213 ? -12.897 -10.402 29.413 1.00 70.19 213 LEU A N 1
ATOM 1787 C CA . LEU A 1 213 ? -12.624 -11.843 29.306 1.00 70.19 213 LEU A CA 1
ATOM 1788 C C . LEU A 1 213 ? -12.247 -12.464 30.653 1.00 70.19 213 LEU A C 1
ATOM 1790 O O . LEU A 1 213 ? -12.690 -13.564 30.970 1.00 70.19 213 LEU A O 1
ATOM 1794 N N . TYR A 1 214 ? -11.436 -11.764 31.447 1.00 71.25 214 TYR A N 1
ATOM 1795 C CA . TYR A 1 214 ? -11.084 -12.222 32.786 1.00 71.25 214 TYR A CA 1
ATOM 1796 C C . TYR A 1 214 ? -12.306 -12.262 33.708 1.00 71.25 214 TYR A C 1
ATOM 1798 O O . TYR A 1 214 ? -12.508 -13.258 34.391 1.00 71.25 214 TYR A O 1
ATOM 1806 N N . LEU A 1 215 ? -13.122 -11.205 33.720 1.00 71.06 215 LEU A N 1
ATOM 1807 C CA . LEU A 1 215 ? -14.332 -11.158 34.540 1.00 71.06 215 LEU A CA 1
ATOM 1808 C C . LEU A 1 215 ? -15.313 -12.263 34.149 1.00 71.06 215 LEU A C 1
ATOM 1810 O O . LEU A 1 215 ? -15.856 -12.912 35.033 1.00 71.06 215 LEU A O 1
ATOM 1814 N N . TRP A 1 216 ? -15.473 -12.530 32.853 1.00 74.06 216 TRP A N 1
ATOM 1815 C CA . TRP A 1 216 ? -16.289 -13.636 32.359 1.00 74.06 216 TRP A CA 1
ATOM 1816 C C . TRP A 1 216 ? -15.766 -14.997 32.836 1.00 74.06 216 TRP A C 1
ATOM 1818 O O . TRP A 1 216 ? -16.523 -15.777 33.400 1.00 74.06 216 TRP A O 1
ATOM 1828 N N . GLN A 1 217 ? -14.459 -15.255 32.696 1.00 71.19 217 GLN A N 1
ATOM 1829 C CA . GLN A 1 217 ? -13.818 -16.498 33.159 1.00 71.19 217 GLN A CA 1
ATOM 1830 C C . GLN A 1 217 ? -13.897 -16.718 34.672 1.00 71.19 217 GLN A C 1
ATOM 1832 O O . GLN A 1 217 ? -13.668 -17.830 35.137 1.00 71.19 217 GLN A O 1
ATOM 1837 N N . GLN A 1 218 ? -14.100 -15.655 35.442 1.00 74.56 218 GLN A N 1
ATOM 1838 C CA . GLN A 1 218 ? -14.232 -15.720 36.894 1.00 74.56 218 GLN A CA 1
ATOM 1839 C C . GLN A 1 218 ? -15.692 -15.642 37.348 1.00 74.56 218 GLN A C 1
ATOM 1841 O O . GLN A 1 218 ? -15.922 -15.593 38.549 1.00 74.56 218 GLN A O 1
ATOM 1846 N N . GLU A 1 219 ? -16.654 -15.590 36.418 1.00 77.94 219 GLU A N 1
ATOM 1847 C CA . GLU A 1 219 ? -18.082 -15.411 36.721 1.00 77.94 219 GLU A CA 1
ATOM 1848 C C . GLU A 1 219 ? -18.359 -14.120 37.529 1.00 77.94 219 GLU A C 1
ATOM 1850 O O . GLU A 1 219 ? -19.272 -14.039 38.340 1.00 77.94 219 GLU A O 1
ATOM 1855 N N . LEU A 1 220 ? -17.549 -13.077 37.301 1.00 75.69 220 LEU A N 1
ATOM 1856 C CA . LEU A 1 220 ? -17.603 -11.769 37.977 1.00 75.69 220 LEU A CA 1
ATOM 1857 C C . LEU A 1 220 ? -18.191 -10.657 37.090 1.00 75.69 220 LEU A C 1
ATOM 1859 O O . LEU A 1 220 ? -17.994 -9.460 37.364 1.00 75.69 220 LEU A O 1
ATOM 1863 N N . LEU A 1 221 ? -18.830 -11.031 35.979 1.00 74.06 221 LEU A N 1
ATOM 1864 C CA . LEU A 1 221 ? -19.555 -10.071 35.156 1.00 74.06 221 LEU A CA 1
ATOM 1865 C C . LEU A 1 221 ? -20.846 -9.654 35.873 1.00 74.06 221 LEU A C 1
ATOM 1867 O O . LEU A 1 221 ? -21.508 -10.508 36.455 1.00 74.06 221 LEU A O 1
ATOM 1871 N N . PRO A 1 222 ? -21.206 -8.360 35.843 1.00 66.31 222 PRO A N 1
ATOM 1872 C CA . PRO A 1 222 ? -22.504 -7.917 36.318 1.00 66.31 222 PRO A CA 1
ATOM 1873 C C . PRO A 1 222 ? -23.596 -8.604 35.501 1.00 66.31 222 PRO A C 1
ATOM 1875 O O . PRO A 1 222 ? -23.500 -8.665 34.273 1.00 66.31 222 PRO A O 1
ATOM 1878 N N . GLU A 1 223 ? -24.622 -9.097 36.182 1.00 58.66 223 GLU A N 1
ATOM 1879 C CA . GLU A 1 223 ? -25.874 -9.461 35.531 1.00 58.66 223 GLU A CA 1
ATOM 1880 C C . GLU A 1 223 ? -26.550 -8.157 35.087 1.00 58.66 223 GLU A C 1
ATOM 1882 O O . GLU A 1 223 ? -26.802 -7.274 35.910 1.00 58.66 223 GLU A O 1
ATOM 1887 N N . TYR A 1 224 ? -26.760 -8.015 33.779 1.00 51.75 224 TYR A N 1
ATOM 1888 C CA . TYR A 1 224 ? -27.532 -6.933 33.167 1.00 51.75 224 TYR A CA 1
ATOM 1889 C C . TYR A 1 224 ? -28.832 -7.495 32.606 1.00 51.75 224 TYR A C 1
ATOM 1891 O O . TYR A 1 224 ? -28.771 -8.587 31.993 1.00 51.75 224 TYR A O 1
#